Protein AF-A0A7S0YT16-F1 (afdb_monomer_lite)

Sequence (205 aa):
AIVEAAGHMWGDTLAGEHDNIRKSGLVINCYLTYDNTWATFNPAPRIRYRAEFVPAAMQVRKTFTEPVGFGETRMLVERVGVRIVFKQDGMLGAFSWLSVMRTLVAGMLLLAILSWAIDAVATRYLPLSERYEDAKYEFTENLFNMRQADFLEKDQVMQDVGPPSGQQGTRRGSQITFASMYGSIPNTARSGDGGRGRPWDNFGG

Structure (mmCIF, N/CA/C/O backbone):
data_AF-A0A7S0YT16-F1
#
_entry.id   AF-A0A7S0YT16-F1
#
loop_
_atom_site.group_PDB
_atom_site.id
_atom_site.type_symbol
_atom_site.label_atom_id
_atom_site.label_alt_id
_atom_site.label_comp_id
_atom_site.label_asym_id
_atom_site.label_entity_id
_atom_site.label_seq_id
_atom_site.pdbx_PDB_ins_code
_atom_site.Cartn_x
_atom_site.Cartn_y
_atom_site.Cartn_z
_atom_site.occupancy
_atom_site.B_iso_or_equiv
_atom_site.auth_seq_id
_atom_site.auth_comp_id
_atom_site.auth_asym_id
_atom_site.auth_atom_id
_atom_site.pdbx_PDB_model_num
ATOM 1 N N . ALA A 1 1 ? 19.979 -17.305 -23.286 1.00 57.75 1 ALA A N 1
ATOM 2 C CA . ALA A 1 1 ? 20.116 -16.585 -21.999 1.00 57.75 1 ALA A CA 1
ATOM 3 C C . ALA A 1 1 ? 19.060 -15.486 -21.799 1.00 57.75 1 ALA A C 1
ATOM 5 O O . ALA A 1 1 ? 17.986 -15.841 -21.362 1.00 57.75 1 ALA A O 1
ATOM 6 N N . ILE A 1 2 ? 19.266 -14.191 -22.110 1.00 59.06 2 ILE A N 1
ATOM 7 C CA . ILE A 1 2 ? 18.276 -13.134 -21.741 1.00 59.06 2 ILE A CA 1
ATOM 8 C C . ILE A 1 2 ? 16.966 -13.228 -22.543 1.00 59.06 2 ILE A C 1
ATOM 10 O O . ILE A 1 2 ? 15.885 -13.111 -21.982 1.00 59.06 2 ILE A O 1
ATOM 14 N N . VAL A 1 3 ? 17.059 -13.479 -23.851 1.00 60.53 3 VAL A N 1
ATOM 15 C CA . VAL A 1 3 ? 15.884 -13.658 -24.731 1.00 60.53 3 VAL A CA 1
ATOM 16 C C . VAL A 1 3 ? 15.073 -14.903 -24.334 1.00 60.53 3 VAL A C 1
ATOM 18 O O . VAL A 1 3 ? 13.852 -14.883 -24.323 1.00 60.53 3 VAL A O 1
ATOM 21 N N . GLU A 1 4 ? 15.776 -15.949 -23.909 1.00 65.06 4 GLU A N 1
ATOM 22 C CA . GLU A 1 4 ? 15.217 -17.222 -23.444 1.00 65.06 4 GLU A CA 1
ATOM 23 C C . GLU A 1 4 ? 14.587 -17.101 -22.046 1.00 65.06 4 GLU A C 1
ATOM 25 O O . GLU A 1 4 ? 13.518 -17.646 -21.800 1.00 65.06 4 GLU A O 1
ATOM 30 N N . ALA A 1 5 ? 15.186 -16.303 -21.155 1.00 61.09 5 ALA A N 1
ATOM 31 C CA . ALA A 1 5 ? 14.611 -15.950 -19.857 1.00 61.09 5 ALA A CA 1
ATOM 32 C C . ALA A 1 5 ? 13.340 -15.092 -19.985 1.00 61.09 5 ALA A C 1
ATOM 34 O O . ALA A 1 5 ? 12.517 -15.084 -19.076 1.00 61.09 5 ALA A O 1
ATOM 35 N N . ALA A 1 6 ? 13.167 -14.399 -21.115 1.00 58.81 6 ALA A N 1
ATOM 36 C CA . ALA A 1 6 ? 11.931 -13.706 -21.472 1.00 58.81 6 ALA A CA 1
ATOM 37 C C . ALA A 1 6 ? 10.877 -14.639 -22.109 1.00 58.81 6 ALA A C 1
ATOM 39 O O . ALA A 1 6 ? 9.847 -14.158 -22.573 1.00 58.81 6 ALA A O 1
ATOM 40 N N . GLY A 1 7 ? 11.132 -15.954 -22.154 1.00 61.16 7 GLY A N 1
ATOM 41 C CA . GLY A 1 7 ? 10.195 -16.960 -22.658 1.00 61.16 7 GLY A CA 1
ATOM 42 C C . GLY A 1 7 ? 10.140 -17.092 -24.180 1.00 61.16 7 GLY A C 1
ATOM 43 O O . GLY A 1 7 ? 9.242 -17.760 -24.682 1.00 61.16 7 GLY A O 1
ATOM 44 N N . HIS A 1 8 ? 11.075 -16.485 -24.919 1.00 61.72 8 HIS A N 1
ATOM 45 C CA . HIS A 1 8 ? 11.118 -16.569 -26.380 1.00 61.72 8 HIS A CA 1
ATOM 46 C C . HIS A 1 8 ? 12.349 -17.332 -26.868 1.00 61.72 8 HIS A C 1
ATOM 48 O O . HIS A 1 8 ? 13.490 -17.019 -26.506 1.00 61.72 8 HIS A O 1
ATOM 54 N N . MET A 1 9 ? 12.128 -18.321 -27.734 1.00 60.06 9 MET A N 1
ATOM 55 C CA . MET A 1 9 ? 13.208 -18.994 -28.449 1.00 60.06 9 MET A CA 1
ATOM 56 C C . MET A 1 9 ? 13.666 -18.131 -29.631 1.00 60.06 9 MET A C 1
ATOM 58 O O . MET A 1 9 ? 12.890 -17.388 -30.236 1.00 60.06 9 MET A O 1
ATOM 62 N N . TRP A 1 10 ? 14.952 -18.220 -29.980 1.00 52.81 10 TRP A N 1
ATOM 63 C CA . TRP A 1 10 ? 15.508 -17.560 -31.165 1.00 52.81 10 TRP A CA 1
ATOM 64 C C . TRP A 1 10 ? 14.899 -18.173 -32.437 1.00 52.81 10 TRP A C 1
ATOM 66 O O . TRP A 1 10 ? 15.448 -19.116 -32.997 1.00 52.81 10 TRP A O 1
ATOM 76 N N . GLY A 1 11 ? 13.765 -17.641 -32.888 1.00 56.56 11 GLY A N 1
ATOM 77 C CA . GLY A 1 11 ? 13.031 -18.149 -34.049 1.00 56.56 11 GLY A CA 1
ATOM 78 C C . GLY A 1 11 ? 11.512 -18.113 -33.904 1.00 56.56 11 GLY A C 1
ATOM 79 O O . GLY A 1 11 ? 10.827 -18.287 -34.910 1.00 56.56 11 GLY A O 1
ATOM 80 N N . ASP A 1 12 ? 10.990 -17.848 -32.704 1.00 59.81 12 ASP A N 1
ATOM 81 C CA . ASP A 1 12 ? 9.547 -17.739 -32.504 1.00 59.81 12 ASP A CA 1
ATOM 82 C C . ASP A 1 12 ? 8.984 -16.503 -33.203 1.00 59.81 12 ASP A C 1
ATOM 84 O O . ASP A 1 12 ? 9.575 -15.425 -33.202 1.00 59.81 12 ASP A O 1
ATOM 88 N N . THR A 1 13 ? 7.817 -16.664 -33.811 1.00 58.03 13 THR A N 1
ATOM 89 C CA . THR A 1 13 ? 7.020 -15.546 -34.312 1.00 58.03 13 THR A CA 1
ATOM 90 C C . THR A 1 13 ? 6.177 -15.040 -33.149 1.00 58.03 13 THR A C 1
ATOM 92 O O . THR A 1 13 ? 5.533 -15.825 -32.452 1.00 58.03 13 THR A O 1
ATOM 95 N N . LEU A 1 14 ? 6.221 -13.739 -32.877 1.00 57.56 14 LEU A N 1
ATOM 96 C CA . LEU A 1 14 ? 5.431 -13.163 -31.792 1.00 57.56 14 LEU A CA 1
ATOM 97 C C . LEU A 1 14 ? 3.949 -13.276 -32.141 1.00 57.56 14 LEU A C 1
ATOM 99 O O . LEU A 1 14 ? 3.569 -13.105 -33.297 1.00 57.56 14 LEU A O 1
ATOM 103 N N . ALA A 1 15 ? 3.121 -13.600 -31.148 1.00 49.38 15 ALA A N 1
ATOM 104 C CA . ALA A 1 15 ? 1.701 -13.866 -31.344 1.00 49.38 15 ALA A CA 1
ATOM 105 C C . ALA A 1 15 ? 1.009 -12.677 -32.040 1.00 49.38 15 ALA A C 1
ATOM 107 O O . ALA A 1 15 ? 0.730 -11.662 -31.408 1.00 49.38 15 ALA A O 1
ATOM 108 N N . GLY A 1 16 ? 0.755 -12.813 -33.347 1.00 55.19 16 GLY A N 1
ATOM 109 C CA . GLY A 1 16 ? 0.057 -11.821 -34.171 1.00 55.19 16 GLY A CA 1
ATOM 110 C C . GLY A 1 16 ? 0.859 -11.213 -35.325 1.00 55.19 16 GLY A C 1
ATOM 111 O O . GLY A 1 16 ? 0.261 -10.527 -36.149 1.00 55.19 16 GLY A O 1
ATOM 112 N N . GLU A 1 17 ? 2.162 -11.477 -35.444 1.00 55.66 17 GLU A N 1
ATOM 113 C CA . GLU A 1 17 ? 2.992 -10.902 -36.510 1.00 55.66 17 GLU A CA 1
ATOM 114 C C . GLU A 1 17 ? 3.718 -12.015 -37.274 1.00 55.66 17 GLU A C 1
ATOM 116 O O . GLU A 1 17 ? 4.367 -12.859 -36.672 1.00 55.66 17 GLU A O 1
ATOM 121 N N . HIS A 1 18 ? 3.582 -12.056 -38.604 1.00 55.47 18 HIS A N 1
ATOM 122 C CA . HIS A 1 18 ? 4.189 -13.087 -39.465 1.00 55.47 18 HIS A CA 1
ATOM 123 C C . HIS A 1 18 ? 5.700 -12.892 -39.688 1.00 55.47 18 HIS A C 1
ATOM 125 O O . HIS A 1 18 ? 6.321 -13.668 -40.420 1.00 55.47 18 HIS A O 1
ATOM 131 N N . ASP A 1 19 ? 6.298 -11.866 -39.081 1.00 61.34 19 ASP A N 1
ATOM 132 C CA . ASP A 1 19 ? 7.695 -11.521 -39.296 1.00 61.34 19 ASP A CA 1
ATOM 133 C C . ASP A 1 19 ? 8.624 -12.113 -38.236 1.00 61.34 19 ASP A C 1
ATOM 135 O O . ASP A 1 19 ? 8.390 -12.098 -37.029 1.00 61.34 19 ASP A O 1
ATOM 139 N N . ASN A 1 20 ? 9.736 -12.651 -38.732 1.00 65.88 20 ASN A N 1
ATOM 140 C CA . ASN A 1 20 ? 10.798 -13.222 -37.920 1.00 65.88 20 ASN A CA 1
ATOM 141 C C . ASN A 1 20 ? 11.416 -12.117 -37.042 1.00 65.88 20 ASN A C 1
ATOM 143 O O . ASN A 1 20 ? 11.737 -11.044 -37.556 1.00 65.88 20 ASN A O 1
ATOM 147 N N . ILE A 1 21 ? 11.660 -12.397 -35.755 1.00 64.69 21 ILE A N 1
ATOM 148 C CA . ILE A 1 21 ? 12.228 -11.469 -34.749 1.00 64.69 21 ILE A CA 1
ATOM 149 C C . ILE A 1 21 ? 13.469 -10.708 -35.260 1.00 64.69 21 ILE A C 1
ATOM 151 O O . ILE A 1 21 ? 13.739 -9.577 -34.856 1.00 64.69 21 ILE A O 1
ATOM 155 N N . ARG A 1 22 ? 14.228 -11.307 -36.188 1.00 65.94 22 ARG A N 1
ATOM 156 C CA . ARG A 1 22 ? 15.397 -10.683 -36.831 1.00 65.94 22 ARG A CA 1
ATOM 157 C C . ARG A 1 22 ? 15.070 -9.452 -37.687 1.00 65.94 22 ARG A C 1
ATOM 159 O O . ARG A 1 22 ? 15.959 -8.634 -37.896 1.00 65.94 22 ARG A O 1
ATOM 166 N N . LYS A 1 23 ? 13.845 -9.341 -38.209 1.00 68.69 23 LYS A N 1
ATOM 167 C CA . LYS A 1 23 ? 13.397 -8.254 -39.095 1.00 68.69 23 LYS A CA 1
ATOM 168 C C . LYS A 1 23 ? 12.648 -7.151 -38.347 1.00 68.69 23 LYS A C 1
ATOM 170 O O . LYS A 1 23 ? 12.816 -5.987 -38.695 1.00 68.69 23 LYS A O 1
ATOM 175 N N . SER A 1 24 ? 11.855 -7.500 -37.332 1.00 69.44 24 SER A N 1
ATOM 176 C CA . SER A 1 24 ? 11.053 -6.529 -36.571 1.00 69.44 24 SER A CA 1
ATOM 177 C C . SER A 1 24 ? 11.852 -5.826 -35.466 1.00 69.44 24 SER A C 1
ATOM 179 O O . SER A 1 24 ? 11.606 -4.657 -35.161 1.00 69.44 24 SER A O 1
ATOM 181 N N . GLY A 1 25 ? 12.862 -6.505 -34.911 1.00 70.44 25 GLY A N 1
ATOM 182 C CA . GLY A 1 25 ? 13.567 -6.048 -33.717 1.00 70.44 25 GLY A CA 1
ATOM 183 C C . GLY A 1 25 ? 12.747 -6.314 -32.455 1.00 70.44 25 GLY A C 1
ATOM 184 O O . GLY A 1 25 ? 11.522 -6.357 -32.474 1.00 70.44 25 GLY A O 1
ATOM 185 N N . LEU A 1 26 ? 13.427 -6.520 -31.328 1.00 77.56 26 LEU A N 1
ATOM 186 C CA . LEU A 1 26 ? 12.784 -6.929 -30.076 1.00 77.56 26 LEU A CA 1
ATOM 187 C C . LEU A 1 26 ? 13.019 -5.876 -29.001 1.00 77.56 26 LEU A C 1
ATOM 189 O O . LEU A 1 26 ? 14.161 -5.512 -28.721 1.00 77.56 26 LEU A O 1
ATOM 193 N N . VAL A 1 27 ? 11.947 -5.414 -28.362 1.00 81.31 27 VAL A N 1
ATOM 194 C CA . VAL A 1 27 ? 12.047 -4.578 -27.163 1.00 81.31 27 VAL A CA 1
ATOM 195 C C . VAL A 1 27 ? 11.763 -5.445 -25.942 1.00 81.31 27 VAL A C 1
ATOM 197 O O . VAL A 1 27 ? 10.657 -5.962 -25.793 1.00 81.31 27 VAL A O 1
ATOM 200 N N . ILE A 1 28 ? 12.757 -5.600 -25.068 1.00 83.75 28 ILE A N 1
ATOM 201 C CA . ILE A 1 28 ? 12.632 -6.342 -23.807 1.00 83.75 28 ILE A CA 1
ATOM 202 C C . ILE A 1 28 ? 12.609 -5.326 -22.670 1.00 83.75 28 ILE A C 1
ATOM 204 O O . ILE A 1 28 ? 13.563 -4.565 -22.495 1.00 83.75 28 ILE A O 1
ATOM 208 N N . ASN A 1 29 ? 11.536 -5.315 -21.885 1.00 87.44 29 ASN A N 1
ATOM 209 C CA . ASN A 1 29 ? 11.498 -4.576 -20.631 1.00 87.44 29 ASN A CA 1
ATOM 210 C C . ASN A 1 29 ? 12.107 -5.455 -19.535 1.00 87.44 29 ASN A C 1
ATOM 212 O O . ASN A 1 29 ? 11.614 -6.547 -19.266 1.00 87.44 29 ASN A O 1
ATOM 216 N N . CYS A 1 30 ? 13.181 -4.979 -18.915 1.00 86.88 30 CYS A N 1
ATOM 217 C CA . CYS A 1 30 ? 13.770 -5.591 -17.732 1.00 86.88 30 CYS A CA 1
ATOM 218 C C . CYS A 1 30 ? 13.260 -4.831 -16.508 1.00 86.88 30 CYS A C 1
ATOM 220 O O . CYS A 1 30 ? 13.639 -3.676 -16.301 1.00 86.88 30 CYS A O 1
ATOM 222 N N . TYR A 1 31 ? 12.383 -5.460 -15.733 1.00 87.56 31 TYR A N 1
ATOM 223 C CA . TYR A 1 31 ? 11.897 -4.938 -14.465 1.00 87.56 31 TYR A CA 1
ATOM 224 C C . TYR A 1 31 ? 12.834 -5.389 -13.361 1.00 87.56 31 TYR A C 1
ATOM 226 O O . TYR A 1 31 ? 12.942 -6.582 -13.085 1.00 87.56 31 TYR A O 1
ATOM 234 N N . LEU A 1 32 ? 13.513 -4.434 -12.740 1.00 86.94 32 LEU A N 1
ATOM 235 C CA . LEU A 1 32 ? 14.342 -4.687 -11.576 1.00 86.94 32 LEU A CA 1
ATOM 236 C C . LEU A 1 32 ? 13.591 -4.176 -10.356 1.00 86.94 32 LEU A C 1
ATOM 238 O O . LEU A 1 32 ? 13.498 -2.965 -10.166 1.00 86.94 32 LEU A O 1
ATOM 242 N N . THR A 1 33 ? 13.035 -5.102 -9.578 1.00 86.69 33 THR A N 1
ATOM 243 C CA . THR A 1 33 ? 12.320 -4.792 -8.342 1.00 86.69 33 THR A CA 1
ATOM 244 C C . THR A 1 33 ? 13.222 -5.001 -7.134 1.00 86.69 33 THR A C 1
ATOM 246 O O . THR A 1 33 ? 13.830 -6.068 -6.976 1.00 86.69 33 THR A O 1
ATOM 249 N N . TYR A 1 34 ? 13.319 -3.976 -6.284 1.00 84.06 34 TYR A N 1
ATOM 250 C CA . TYR A 1 34 ? 13.944 -4.093 -4.964 1.00 84.06 34 TYR A CA 1
ATOM 251 C C . TYR A 1 34 ? 12.883 -4.126 -3.882 1.00 84.06 34 TYR A C 1
ATOM 253 O O . TYR A 1 34 ? 12.005 -3.263 -3.823 1.00 84.06 34 TYR A O 1
ATOM 261 N N . ASP A 1 35 ? 13.025 -5.094 -2.992 1.00 78.69 35 ASP A N 1
ATOM 262 C CA . ASP A 1 35 ? 12.195 -5.218 -1.806 1.00 78.69 35 ASP A CA 1
ATOM 263 C C . ASP A 1 35 ? 13.085 -5.169 -0.560 1.00 78.69 35 ASP A C 1
ATOM 265 O O . ASP A 1 35 ? 14.014 -5.973 -0.399 1.00 78.69 35 ASP A O 1
ATOM 269 N N . ASN A 1 36 ? 12.800 -4.185 0.296 1.00 73.44 36 ASN A N 1
ATOM 270 C CA . ASN A 1 36 ? 13.377 -4.031 1.624 1.00 73.44 36 ASN A CA 1
ATOM 271 C C . ASN A 1 36 ? 12.265 -3.757 2.652 1.00 73.44 36 ASN A C 1
ATOM 273 O O . ASN A 1 36 ? 12.195 -2.690 3.263 1.00 73.44 36 ASN A O 1
ATOM 277 N N . THR A 1 37 ? 11.344 -4.707 2.793 1.00 66.44 37 THR A N 1
ATOM 278 C CA . THR A 1 37 ? 10.181 -4.603 3.691 1.00 66.44 37 THR A CA 1
ATOM 279 C C . THR A 1 37 ? 10.466 -4.982 5.152 1.00 66.44 37 THR A C 1
ATOM 281 O O . THR A 1 37 ? 9.585 -4.824 5.992 1.00 66.44 37 THR A O 1
ATOM 284 N N . TRP A 1 38 ? 11.671 -5.461 5.492 1.00 60.50 38 TRP A N 1
ATOM 285 C CA . TRP A 1 38 ? 11.949 -6.134 6.781 1.00 60.50 38 TRP A CA 1
ATOM 286 C C . TRP A 1 38 ? 13.088 -5.521 7.612 1.00 60.50 38 TRP A C 1
ATOM 288 O O . TRP A 1 38 ? 13.516 -6.103 8.608 1.00 60.50 38 TRP A O 1
ATOM 298 N N . ALA A 1 39 ? 13.591 -4.341 7.252 1.00 59.75 39 ALA A N 1
ATOM 299 C CA . ALA A 1 39 ? 14.670 -3.712 8.006 1.00 59.75 39 ALA A CA 1
ATOM 300 C C . ALA A 1 39 ? 14.154 -2.974 9.251 1.00 59.75 39 ALA A C 1
ATOM 302 O O . ALA A 1 39 ? 13.980 -1.758 9.245 1.00 59.75 39 ALA A O 1
ATOM 303 N N . THR A 1 40 ? 13.946 -3.711 10.345 1.00 60.66 40 THR A N 1
ATOM 304 C CA . THR A 1 40 ? 13.692 -3.119 11.672 1.00 60.66 40 THR A CA 1
ATOM 305 C C . THR A 1 40 ? 14.898 -2.308 12.169 1.00 60.66 40 THR A C 1
ATOM 307 O O . THR A 1 40 ? 14.731 -1.353 12.921 1.00 60.66 40 THR A O 1
ATOM 310 N N . PHE A 1 41 ? 16.112 -2.643 11.710 1.00 61.66 41 PHE A N 1
ATOM 311 C CA . PHE A 1 41 ? 17.359 -1.956 12.050 1.00 61.66 41 PHE A CA 1
ATOM 312 C C . PHE A 1 41 ? 18.215 -1.733 10.794 1.00 61.66 41 PHE A C 1
ATOM 314 O O . PHE A 1 41 ? 18.290 -2.597 9.920 1.00 61.66 41 PHE A O 1
ATOM 321 N N . ASN A 1 42 ? 18.835 -0.555 10.691 1.00 60.16 42 ASN A N 1
ATOM 322 C CA . ASN A 1 42 ? 19.690 -0.159 9.570 1.00 60.16 42 ASN A CA 1
ATOM 323 C C . ASN A 1 42 ? 21.148 -0.603 9.838 1.00 60.16 42 ASN A C 1
ATOM 325 O O . ASN A 1 42 ? 21.622 -0.374 10.953 1.00 60.16 42 ASN A O 1
ATOM 329 N N . PRO A 1 43 ? 21.887 -1.157 8.856 1.00 60.59 43 PRO A N 1
ATOM 330 C CA . PRO A 1 43 ? 21.462 -1.515 7.504 1.00 60.59 43 PRO A CA 1
ATOM 331 C C . PRO A 1 43 ? 20.714 -2.842 7.409 1.00 60.59 43 PRO A C 1
ATOM 333 O O . PRO A 1 43 ? 21.054 -3.830 8.054 1.00 60.59 43 PRO A O 1
ATOM 336 N N . ALA A 1 44 ? 19.706 -2.846 6.535 1.00 61.53 44 ALA A N 1
ATOM 337 C CA . ALA A 1 44 ? 18.981 -4.040 6.132 1.00 61.53 44 ALA A CA 1
ATOM 338 C C . ALA A 1 44 ? 19.970 -5.123 5.663 1.00 61.53 44 ALA A C 1
ATOM 340 O O . ALA A 1 44 ? 20.741 -4.866 4.735 1.00 61.53 44 ALA A O 1
ATOM 341 N N . PRO A 1 45 ? 19.959 -6.335 6.242 1.00 64.56 45 PRO A N 1
ATOM 342 C CA . PRO A 1 45 ? 21.004 -7.320 5.979 1.00 64.56 45 PRO A CA 1
ATOM 343 C C . PRO A 1 45 ? 20.961 -7.905 4.560 1.00 64.56 45 PRO A C 1
ATOM 345 O O . PRO A 1 45 ? 21.934 -8.525 4.133 1.00 64.56 45 PRO A O 1
ATOM 348 N N . ARG A 1 46 ? 19.863 -7.741 3.803 1.00 67.25 46 ARG A N 1
ATOM 349 C CA . ARG A 1 46 ? 19.786 -8.248 2.425 1.00 67.25 46 ARG A CA 1
ATOM 350 C C . ARG A 1 46 ? 18.698 -7.555 1.606 1.00 67.25 46 ARG A C 1
ATOM 352 O O . ARG A 1 46 ? 17.521 -7.787 1.830 1.00 67.25 46 ARG A O 1
ATOM 359 N N . ILE A 1 47 ? 19.084 -6.765 0.609 1.00 70.44 47 ILE A N 1
ATOM 360 C CA . ILE A 1 47 ? 18.146 -6.284 -0.415 1.00 70.44 47 ILE A CA 1
ATOM 361 C C . ILE A 1 47 ? 17.833 -7.465 -1.340 1.00 70.44 47 ILE A C 1
ATOM 363 O O . ILE A 1 47 ? 18.755 -8.111 -1.852 1.00 70.44 47 ILE A O 1
ATOM 367 N N . ARG A 1 48 ? 16.548 -7.788 -1.533 1.00 76.25 48 ARG A N 1
ATOM 368 C CA . ARG A 1 48 ? 16.139 -8.808 -2.507 1.00 76.25 48 ARG A CA 1
ATOM 369 C C . ARG A 1 48 ? 15.959 -8.138 -3.862 1.00 76.25 48 ARG A C 1
ATOM 371 O O . ARG A 1 48 ? 15.142 -7.236 -4.001 1.00 76.25 48 ARG A O 1
ATOM 378 N N . TYR A 1 49 ? 16.719 -8.613 -4.840 1.00 79.38 49 TYR A N 1
ATOM 379 C CA . TYR A 1 49 ? 16.622 -8.197 -6.232 1.00 79.38 49 TYR A CA 1
ATOM 380 C C . TYR A 1 49 ? 15.818 -9.246 -6.984 1.00 79.38 49 TYR A C 1
ATOM 382 O O . TYR A 1 49 ? 16.148 -10.435 -6.925 1.00 79.38 49 TYR A O 1
ATOM 390 N N . ARG A 1 50 ? 14.783 -8.820 -7.697 1.00 81.12 50 ARG A N 1
ATOM 391 C CA . ARG A 1 50 ? 14.079 -9.677 -8.644 1.00 81.12 50 ARG A CA 1
ATOM 392 C C . 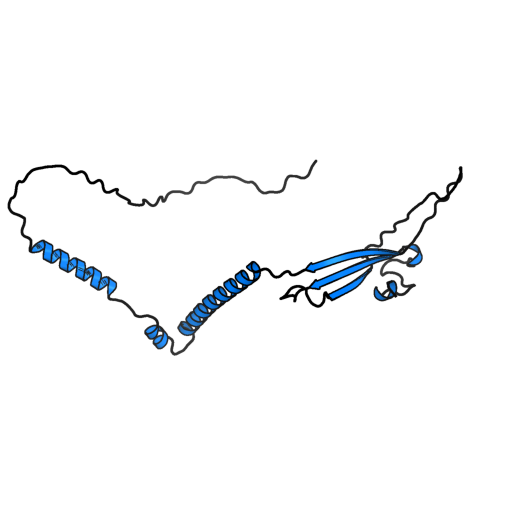ARG A 1 50 ? 14.108 -9.002 -10.008 1.00 81.12 50 ARG A C 1
ATOM 394 O O . ARG A 1 50 ? 13.681 -7.862 -10.154 1.00 81.12 50 ARG A O 1
ATOM 401 N N . ALA A 1 51 ? 14.668 -9.714 -10.980 1.00 83.12 51 ALA A N 1
ATOM 402 C CA . ALA A 1 51 ? 14.691 -9.297 -12.370 1.00 83.12 51 ALA A CA 1
ATOM 403 C C . ALA A 1 51 ? 13.625 -10.088 -13.128 1.00 83.12 51 ALA A C 1
ATOM 405 O O . ALA A 1 51 ? 13.674 -11.317 -13.150 1.00 83.12 51 ALA A O 1
ATOM 406 N N . GLU A 1 52 ? 12.673 -9.389 -13.732 1.00 83.38 52 GLU A N 1
ATOM 407 C CA . GLU A 1 52 ? 11.669 -9.981 -14.613 1.00 83.38 52 GLU A CA 1
ATOM 408 C C . GLU A 1 52 ? 11.841 -9.400 -16.015 1.00 83.38 52 GLU A C 1
ATOM 410 O O . GLU A 1 52 ? 11.861 -8.183 -16.211 1.00 83.38 52 GLU A O 1
ATOM 415 N N . PHE A 1 53 ? 12.003 -10.281 -16.998 1.00 81.38 53 PHE A N 1
ATOM 416 C CA . PHE A 1 53 ? 12.128 -9.901 -18.398 1.00 81.38 53 PHE A CA 1
ATOM 417 C C . PHE A 1 53 ? 10.784 -10.114 -19.073 1.00 81.38 53 PHE A C 1
ATOM 419 O O . PHE A 1 53 ? 10.305 -11.240 -19.165 1.00 81.38 53 PHE A O 1
ATOM 426 N N . VAL A 1 54 ? 10.180 -9.028 -19.542 1.00 80.19 54 VAL A N 1
ATOM 427 C CA . VAL A 1 54 ? 8.875 -9.061 -20.200 1.00 80.19 54 VAL A CA 1
ATOM 428 C C . VAL A 1 54 ? 9.020 -8.441 -21.589 1.00 80.19 54 VAL A C 1
ATOM 430 O O . VAL A 1 54 ? 9.531 -7.317 -21.699 1.00 80.19 54 VAL A O 1
ATOM 433 N N . PRO A 1 55 ? 8.599 -9.125 -22.667 1.00 75.12 55 PRO A N 1
ATOM 434 C CA . PRO A 1 55 ? 8.560 -8.512 -23.988 1.00 75.12 55 PRO A CA 1
ATOM 435 C C . PRO A 1 55 ? 7.615 -7.304 -23.961 1.00 75.12 55 PRO A C 1
ATOM 437 O O . PRO A 1 55 ? 6.547 -7.334 -23.348 1.00 75.12 55 PRO A O 1
ATOM 440 N N . ALA A 1 56 ? 8.012 -6.196 -24.584 1.00 70.25 56 ALA A N 1
ATOM 441 C CA . ALA A 1 56 ? 7.135 -5.036 -24.658 1.00 70.25 56 ALA A CA 1
ATOM 442 C C . ALA A 1 56 ? 5.887 -5.376 -25.487 1.00 70.25 56 ALA A C 1
ATOM 444 O O . ALA A 1 56 ? 6.007 -5.904 -26.589 1.00 70.25 56 ALA A O 1
ATOM 445 N N . ALA A 1 57 ? 4.705 -5.013 -24.979 1.00 65.88 57 ALA A N 1
ATOM 446 C CA . ALA A 1 57 ? 3.424 -5.259 -25.646 1.00 65.88 57 ALA A CA 1
ATOM 447 C C . ALA A 1 57 ? 3.321 -4.615 -27.043 1.00 65.88 57 ALA A C 1
ATOM 449 O O . ALA A 1 57 ? 2.522 -5.046 -27.863 1.00 65.88 57 ALA A O 1
ATOM 450 N N . MET A 1 58 ? 4.136 -3.591 -27.316 1.00 63.25 58 MET A N 1
ATOM 451 C CA . MET A 1 58 ? 4.231 -2.954 -28.623 1.00 63.25 58 MET A CA 1
ATOM 452 C C . MET A 1 58 ? 5.688 -2.939 -29.077 1.00 63.25 58 MET A C 1
ATOM 454 O O . MET A 1 58 ? 6.551 -2.312 -28.449 1.00 63.25 58 MET A O 1
ATOM 458 N N . GLN A 1 59 ? 5.960 -3.628 -30.182 1.00 63.72 59 GLN A N 1
ATOM 459 C CA . GLN A 1 59 ? 7.262 -3.600 -30.828 1.00 63.72 59 GLN A CA 1
ATOM 460 C C . GLN A 1 59 ? 7.373 -2.330 -31.660 1.00 63.72 59 GLN A C 1
ATOM 462 O O . GLN A 1 59 ? 6.870 -2.233 -32.774 1.00 63.72 59 GLN A O 1
ATOM 467 N N . VAL A 1 60 ? 8.009 -1.306 -31.098 1.00 60.31 60 VAL A N 1
ATOM 468 C CA . VAL A 1 60 ? 8.302 -0.098 -31.868 1.00 60.31 60 VAL A CA 1
ATOM 469 C C . VAL A 1 60 ? 9.532 -0.381 -32.719 1.00 60.31 60 VAL A C 1
ATOM 471 O O . VAL A 1 60 ? 10.655 -0.352 -32.206 1.00 60.31 60 VAL A O 1
ATOM 474 N N . ARG A 1 61 ? 9.321 -0.631 -34.017 1.00 62.44 61 ARG A N 1
ATOM 475 C CA . ARG A 1 61 ? 10.391 -0.668 -35.020 1.00 62.44 61 ARG A CA 1
ATOM 476 C C . ARG A 1 61 ? 11.095 0.688 -35.017 1.00 62.44 61 ARG A C 1
ATOM 478 O O . ARG A 1 61 ? 10.575 1.681 -35.519 1.00 62.44 61 ARG A O 1
ATOM 485 N N . LYS A 1 62 ? 12.267 0.750 -34.387 1.00 58.31 62 LYS A N 1
ATOM 486 C CA . LYS A 1 62 ? 13.130 1.933 -34.414 1.00 58.31 62 LYS A CA 1
ATOM 487 C C . LYS A 1 62 ? 14.229 1.712 -35.434 1.00 58.31 62 LYS A C 1
ATOM 489 O O . LYS A 1 62 ? 15.285 1.180 -35.109 1.00 58.31 62 LYS A O 1
ATOM 494 N N . THR A 1 63 ? 13.967 2.146 -36.656 1.00 61.72 63 THR A N 1
ATOM 495 C CA . THR A 1 63 ? 14.976 2.214 -37.707 1.00 61.72 63 THR A CA 1
ATOM 496 C C . THR A 1 63 ? 15.850 3.438 -37.454 1.00 61.72 63 THR A C 1
ATOM 498 O O . THR A 1 63 ? 15.428 4.574 -37.664 1.00 61.72 63 THR A O 1
ATOM 501 N N . PHE A 1 64 ? 17.065 3.221 -36.951 1.00 63.12 64 PHE A N 1
ATOM 502 C CA . PHE A 1 64 ? 18.089 4.263 -36.956 1.00 63.12 64 PHE A CA 1
ATOM 503 C C . PHE A 1 64 ? 18.715 4.296 -38.342 1.00 63.12 64 PHE A C 1
ATOM 505 O O . PHE A 1 64 ? 19.213 3.275 -38.809 1.00 63.12 64 PHE A O 1
ATOM 512 N N . THR A 1 65 ? 18.667 5.463 -38.981 1.00 63.34 65 THR A N 1
ATOM 513 C CA . THR A 1 65 ? 19.291 5.676 -40.284 1.00 63.34 65 THR A CA 1
ATOM 514 C C . THR A 1 65 ? 20.466 6.614 -40.075 1.00 63.34 65 THR A C 1
ATOM 516 O O . THR A 1 65 ? 20.277 7.806 -39.848 1.00 63.34 65 THR A O 1
ATOM 519 N N . GLU A 1 66 ? 21.675 6.065 -40.080 1.00 68.56 66 GLU A N 1
ATOM 520 C CA . GLU A 1 66 ? 22.898 6.854 -39.954 1.00 68.56 66 GLU A CA 1
ATOM 521 C C . GLU A 1 66 ? 23.537 6.995 -41.341 1.00 68.56 66 GLU A C 1
ATOM 523 O O . GLU A 1 66 ? 23.717 5.978 -42.020 1.00 68.56 66 GLU A O 1
ATOM 528 N N . PRO A 1 67 ? 23.845 8.221 -41.804 1.00 66.56 67 PRO A N 1
ATOM 529 C CA . PRO A 1 67 ? 24.566 8.412 -43.050 1.00 66.56 67 PRO A CA 1
ATOM 530 C C . PRO A 1 67 ? 26.033 8.041 -42.824 1.00 66.56 67 PRO A C 1
ATOM 532 O O . PRO A 1 67 ? 26.795 8.808 -42.241 1.00 66.56 67 PRO A O 1
ATOM 535 N N . VAL A 1 68 ? 26.436 6.861 -43.287 1.00 67.44 68 VAL A N 1
ATOM 536 C CA . VAL A 1 68 ? 27.834 6.424 -43.206 1.00 67.44 68 VAL A CA 1
ATOM 537 C C . VAL A 1 68 ? 28.461 6.596 -44.587 1.00 67.44 68 VAL A C 1
ATOM 539 O O . VAL A 1 68 ? 28.126 5.874 -45.524 1.00 67.44 68 VAL A O 1
ATOM 542 N N . GLY A 1 69 ? 29.344 7.583 -44.736 1.00 63.34 69 GLY A N 1
ATOM 543 C CA . GLY A 1 69 ? 30.073 7.823 -45.981 1.00 63.34 69 GLY A CA 1
ATOM 544 C C . GLY A 1 69 ? 30.911 9.100 -45.943 1.00 63.34 69 GLY A C 1
ATOM 545 O O . GLY A 1 69 ? 30.486 10.113 -45.396 1.00 63.34 69 GLY A O 1
ATOM 546 N N . PHE A 1 70 ? 32.100 9.050 -46.541 1.00 62.88 70 PHE A N 1
ATOM 547 C CA . PHE A 1 70 ? 32.911 10.227 -46.846 1.00 62.88 70 PHE A CA 1
ATOM 548 C C . PHE A 1 70 ? 32.691 10.579 -48.330 1.00 62.88 70 PHE A C 1
ATOM 550 O O . PHE A 1 70 ? 33.075 9.795 -49.195 1.00 62.88 70 PHE A O 1
ATOM 557 N N . GLY A 1 71 ? 32.055 11.720 -48.635 1.00 70.94 71 GLY A N 1
ATOM 558 C CA . GLY A 1 71 ? 31.861 12.228 -50.010 1.00 70.94 71 GLY A CA 1
ATOM 559 C C . GLY A 1 71 ? 30.397 12.425 -50.449 1.00 70.94 71 GLY A C 1
ATOM 560 O O . GLY A 1 71 ? 29.503 12.554 -49.616 1.00 70.94 71 GLY A O 1
ATOM 561 N N . GLU A 1 72 ? 30.154 12.465 -51.768 1.00 76.62 72 GLU A N 1
ATOM 562 C CA . GLU A 1 72 ? 28.826 12.701 -52.385 1.00 76.62 72 GLU A CA 1
ATOM 563 C C . GLU A 1 72 ? 27.872 11.496 -52.305 1.00 76.62 72 GLU A C 1
ATOM 565 O O . GLU A 1 72 ? 26.661 11.641 -52.475 1.00 76.62 72 GLU A O 1
ATOM 570 N N . THR A 1 73 ? 28.391 10.305 -51.996 1.00 66.94 73 THR A N 1
ATOM 571 C CA . THR A 1 73 ? 27.583 9.084 -51.892 1.00 66.94 73 THR A CA 1
ATOM 572 C C . THR A 1 73 ? 27.211 8.834 -50.434 1.00 66.94 73 THR A C 1
ATOM 574 O O . THR A 1 73 ? 28.085 8.650 -49.586 1.00 66.94 73 THR A O 1
ATOM 577 N N . ARG A 1 74 ? 25.911 8.811 -50.125 1.00 68.75 74 ARG A N 1
ATOM 578 C CA . ARG A 1 74 ? 25.399 8.506 -48.781 1.00 68.75 74 ARG A CA 1
ATOM 579 C C . ARG A 1 74 ? 24.866 7.078 -48.751 1.00 68.75 74 ARG A C 1
ATOM 581 O O . ARG A 1 74 ? 23.943 6.763 -49.496 1.00 68.75 74 ARG A O 1
ATOM 588 N N . MET A 1 75 ? 25.409 6.229 -47.879 1.00 74.44 75 MET A N 1
ATOM 589 C CA . MET A 1 75 ? 24.784 4.945 -47.555 1.00 74.44 75 MET A CA 1
ATOM 590 C C . MET A 1 75 ? 23.871 5.113 -46.344 1.00 74.44 75 MET A C 1
ATOM 592 O O . MET A 1 75 ? 24.292 5.611 -45.300 1.00 74.44 75 MET A O 1
ATOM 596 N N . LEU A 1 76 ? 22.617 4.690 -46.501 1.00 75.06 76 LEU A N 1
ATOM 597 C CA . LEU A 1 76 ? 21.646 4.583 -45.420 1.00 75.06 76 LEU A CA 1
ATOM 598 C C . LEU A 1 76 ? 21.682 3.141 -44.914 1.00 75.06 76 LEU A C 1
ATOM 600 O O . LEU A 1 76 ? 21.325 2.218 -45.643 1.00 75.06 76 LEU A O 1
ATOM 604 N N . VAL A 1 77 ? 22.139 2.944 -43.680 1.00 76.56 77 VAL A N 1
ATOM 605 C CA . VAL A 1 77 ? 22.162 1.620 -43.048 1.00 76.56 77 VAL A CA 1
ATOM 606 C C . VAL A 1 77 ? 21.004 1.531 -42.064 1.00 76.56 77 VAL A C 1
ATOM 608 O O . VAL A 1 77 ? 20.998 2.237 -41.059 1.00 76.56 77 VAL A O 1
ATOM 611 N N . GLU A 1 78 ? 20.042 0.649 -42.335 1.00 73.00 78 GLU A N 1
ATOM 612 C CA . GLU A 1 78 ? 19.008 0.271 -41.370 1.00 73.00 78 GLU A CA 1
ATOM 613 C C . GLU A 1 78 ? 19.568 -0.794 -40.420 1.00 73.00 78 GLU A C 1
ATOM 615 O O . GLU A 1 78 ? 19.968 -1.884 -40.835 1.00 73.00 78 GLU A O 1
ATOM 620 N N . ARG A 1 79 ? 19.610 -0.476 -39.123 1.00 75.81 79 ARG A N 1
ATOM 621 C CA . ARG A 1 79 ? 20.023 -1.415 -38.075 1.00 75.81 79 ARG A CA 1
ATOM 622 C C . ARG A 1 79 ? 18.797 -1.896 -37.308 1.00 75.81 79 ARG A C 1
ATOM 624 O O . ARG A 1 79 ? 18.141 -1.106 -36.635 1.00 75.81 79 ARG A O 1
ATOM 631 N N . VAL A 1 80 ? 18.532 -3.199 -37.374 1.00 75.81 80 VAL A N 1
ATOM 632 C CA . VAL A 1 80 ? 17.531 -3.883 -36.545 1.00 75.81 80 VAL A CA 1
ATOM 633 C C . VAL A 1 80 ? 18.254 -4.557 -35.383 1.00 75.81 80 VAL A C 1
ATOM 635 O O . VAL A 1 80 ? 19.263 -5.234 -35.580 1.00 75.81 80 VAL A O 1
ATOM 638 N N . GLY A 1 81 ? 17.773 -4.352 -34.159 1.00 77.06 81 GLY A N 1
ATOM 639 C CA . GLY A 1 81 ? 18.442 -4.852 -32.961 1.00 77.06 81 GLY A CA 1
ATOM 640 C C . GLY A 1 81 ? 17.493 -5.110 -31.801 1.00 77.06 81 GLY A C 1
ATOM 641 O O . GLY A 1 81 ? 16.290 -4.854 -31.876 1.00 77.06 81 GLY A O 1
ATOM 642 N N . VAL A 1 82 ? 18.060 -5.627 -30.712 1.00 80.19 82 VAL A N 1
ATOM 643 C CA . VAL A 1 82 ? 17.345 -5.824 -29.451 1.00 80.19 82 VAL A CA 1
ATOM 644 C C . VAL A 1 82 ? 17.536 -4.583 -28.589 1.00 80.19 82 VAL A C 1
ATOM 646 O O . VAL A 1 82 ? 18.664 -4.223 -28.252 1.00 80.19 82 VAL A O 1
ATOM 649 N N . ARG A 1 83 ? 16.438 -3.928 -28.214 1.00 82.12 83 ARG A N 1
ATOM 650 C CA . ARG A 1 83 ? 16.453 -2.808 -27.274 1.00 82.12 83 ARG A CA 1
ATOM 651 C C . ARG A 1 83 ? 16.023 -3.305 -25.904 1.00 82.12 83 ARG A C 1
ATOM 653 O O . ARG A 1 83 ? 14.878 -3.699 -25.715 1.00 82.12 83 ARG A O 1
ATOM 660 N N . ILE A 1 84 ? 16.927 -3.234 -24.937 1.00 83.69 84 ILE A N 1
ATOM 661 C CA . ILE A 1 84 ? 16.613 -3.548 -23.545 1.00 83.69 84 ILE A CA 1
ATOM 662 C C . ILE A 1 84 ? 16.291 -2.237 -22.832 1.00 83.69 84 ILE A C 1
ATOM 664 O O . ILE A 1 84 ? 17.097 -1.306 -22.841 1.00 83.69 84 ILE A O 1
ATOM 668 N N . VAL A 1 85 ? 15.096 -2.145 -22.257 1.00 87.81 85 VAL A N 1
ATOM 669 C CA . VAL A 1 85 ? 14.671 -1.002 -21.445 1.00 87.81 85 VAL A CA 1
ATOM 670 C C . VAL A 1 85 ? 14.660 -1.446 -19.993 1.00 87.81 85 VAL A C 1
ATOM 672 O O . VAL A 1 85 ? 13.865 -2.298 -19.607 1.00 87.81 85 VAL A O 1
ATOM 675 N N . PHE A 1 86 ? 15.545 -0.869 -19.188 1.00 89.56 86 PHE A N 1
ATOM 676 C CA . PHE A 1 86 ? 15.577 -1.120 -17.754 1.00 89.56 86 PHE A CA 1
ATOM 677 C C . PHE A 1 86 ? 14.547 -0.231 -17.064 1.00 89.56 86 PHE A C 1
ATOM 679 O O . PHE A 1 86 ? 14.602 0.995 -17.167 1.00 89.56 86 PHE A O 1
ATOM 686 N N . LYS A 1 87 ? 13.596 -0.861 -16.380 1.00 88.69 87 LYS A N 1
ATOM 687 C CA . LYS A 1 87 ? 12.643 -0.205 -15.495 1.00 88.69 87 LYS A CA 1
ATOM 688 C C . LYS A 1 87 ? 12.982 -0.617 -14.079 1.00 88.69 87 LYS A C 1
ATOM 690 O O . LYS A 1 87 ? 12.810 -1.768 -13.688 1.00 88.69 87 LYS A O 1
ATOM 695 N N . GLN A 1 88 ? 13.525 0.338 -13.351 1.00 88.56 88 GLN A N 1
ATOM 696 C CA . GLN A 1 88 ? 13.900 0.165 -11.970 1.00 88.56 88 GLN A CA 1
ATOM 697 C C . GLN A 1 88 ? 12.717 0.593 -11.102 1.00 88.56 88 GLN A C 1
ATOM 699 O O . GLN A 1 88 ? 12.300 1.746 -11.176 1.00 88.56 88 GLN A O 1
ATOM 704 N N . ASP A 1 89 ? 12.175 -0.333 -10.322 1.00 84.12 89 ASP A N 1
ATOM 705 C CA . ASP A 1 89 ? 11.081 -0.069 -9.389 1.00 84.12 89 ASP A CA 1
ATOM 706 C C . ASP A 1 89 ? 11.447 -0.643 -8.018 1.00 84.12 89 ASP A C 1
ATOM 708 O O . ASP A 1 89 ? 12.247 -1.572 -7.892 1.00 84.12 89 ASP A O 1
ATOM 712 N N . GLY A 1 90 ? 10.926 -0.072 -6.950 1.00 77.88 90 GLY A N 1
ATOM 713 C CA . GLY A 1 90 ? 11.246 -0.556 -5.622 1.00 77.88 90 GLY A CA 1
ATOM 714 C C . GLY A 1 90 ? 10.711 0.338 -4.534 1.00 77.88 90 GLY A C 1
ATOM 715 O O . GLY A 1 90 ? 10.684 1.563 -4.649 1.00 77.88 90 GLY A O 1
ATOM 716 N N . MET A 1 91 ? 10.334 -0.304 -3.438 1.00 70.12 91 MET A N 1
ATOM 717 C CA . MET A 1 91 ? 9.910 0.386 -2.236 1.00 70.12 91 MET A CA 1
ATOM 718 C C . MET A 1 91 ? 10.962 0.157 -1.160 1.00 70.12 91 MET A C 1
ATOM 720 O O . MET A 1 91 ? 11.167 -0.961 -0.685 1.00 70.12 91 MET A O 1
ATOM 724 N N . LEU A 1 92 ? 11.646 1.233 -0.778 1.00 72.44 92 LEU A N 1
ATOM 725 C CA . LEU A 1 92 ? 12.529 1.216 0.376 1.00 72.44 92 LEU A CA 1
ATOM 726 C C . LEU A 1 92 ? 11.709 1.622 1.598 1.00 72.44 92 LEU A C 1
ATOM 728 O O . LEU A 1 92 ? 11.383 2.794 1.782 1.00 72.44 92 LEU A O 1
ATOM 732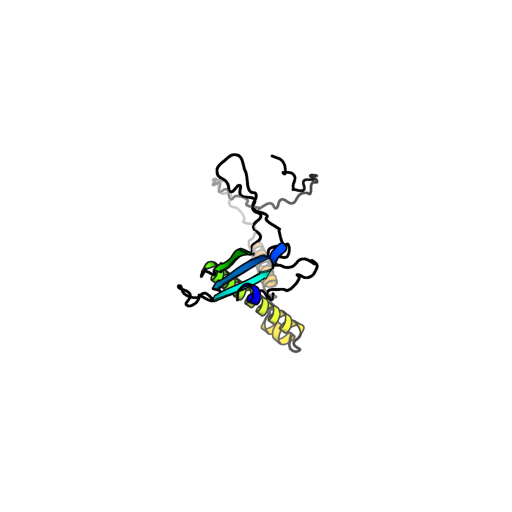 N N . GLY A 1 93 ? 11.367 0.638 2.428 1.00 70.56 93 GLY A N 1
ATOM 733 C CA . GLY A 1 93 ? 10.813 0.898 3.748 1.00 70.56 93 GLY A CA 1
ATOM 734 C C . GLY A 1 93 ? 11.910 1.428 4.666 1.00 70.56 93 GLY A C 1
ATOM 735 O O . GLY A 1 93 ? 12.911 0.752 4.892 1.00 70.56 93 GLY A O 1
ATOM 736 N N . ALA A 1 94 ? 11.732 2.636 5.193 1.00 75.31 94 ALA A N 1
ATOM 737 C CA . ALA A 1 94 ? 12.558 3.159 6.273 1.00 75.31 94 ALA A CA 1
ATOM 738 C C . ALA A 1 94 ? 11.797 3.056 7.596 1.00 75.31 94 ALA A C 1
ATOM 740 O O . ALA A 1 94 ? 10.578 3.247 7.641 1.00 75.31 94 ALA A O 1
ATOM 741 N N . PHE A 1 95 ? 12.521 2.795 8.685 1.00 81.19 95 PHE A N 1
ATOM 742 C CA . PHE A 1 95 ? 11.933 2.876 10.014 1.00 81.19 95 PHE A CA 1
ATOM 743 C C . PHE A 1 95 ? 11.437 4.305 10.267 1.00 81.19 95 PHE A C 1
ATOM 745 O O . PHE A 1 95 ? 12.210 5.262 10.238 1.00 81.19 95 PHE A O 1
ATOM 752 N N . SER A 1 96 ? 10.136 4.444 10.519 1.00 85.19 96 SER A N 1
ATOM 753 C CA . SER A 1 96 ? 9.500 5.716 10.849 1.00 85.19 96 SER A CA 1
ATOM 754 C C . SER A 1 96 ? 8.765 5.585 12.172 1.00 85.19 96 SER A C 1
ATOM 756 O O . SER A 1 96 ? 7.755 4.884 12.269 1.00 85.19 96 SER A O 1
ATOM 758 N N . TRP A 1 97 ? 9.244 6.305 13.188 1.00 89.31 97 TRP A N 1
ATOM 759 C CA . TRP A 1 97 ? 8.613 6.338 14.508 1.00 89.31 97 TRP A CA 1
ATOM 760 C C . TRP A 1 97 ? 7.144 6.776 14.441 1.00 89.31 97 TRP A C 1
ATOM 762 O O . TRP A 1 97 ? 6.287 6.218 15.122 1.00 89.31 97 TRP A O 1
ATOM 772 N N . LEU A 1 98 ? 6.825 7.719 13.550 1.00 94.75 98 LEU A N 1
ATOM 773 C CA . LEU A 1 98 ? 5.455 8.180 13.345 1.00 94.75 98 LEU A CA 1
ATOM 774 C C . LEU A 1 98 ? 4.545 7.058 12.823 1.00 94.75 98 LEU A C 1
ATOM 776 O O . LEU A 1 98 ? 3.393 6.963 13.242 1.00 94.75 98 LEU A O 1
ATOM 780 N N . SER A 1 99 ? 5.054 6.195 11.938 1.00 89.94 99 SER A N 1
ATOM 781 C CA . SER A 1 99 ? 4.305 5.027 11.460 1.00 89.94 99 SER A CA 1
ATOM 782 C C . SER A 1 99 ? 4.015 4.056 12.603 1.00 89.94 99 SER A C 1
ATOM 784 O O . SER A 1 99 ? 2.884 3.596 12.741 1.00 89.94 99 SER A O 1
ATOM 786 N N . VAL A 1 100 ? 5.003 3.808 13.466 1.00 92.56 100 VAL A N 1
ATOM 787 C CA . VAL A 1 100 ? 4.845 2.948 14.647 1.00 92.56 100 VAL A CA 1
ATOM 788 C C . VAL A 1 100 ? 3.797 3.519 15.605 1.00 92.56 100 VAL A C 1
ATOM 790 O O . VAL A 1 100 ? 2.866 2.810 15.991 1.00 92.56 100 VAL A O 1
ATOM 793 N N . MET A 1 101 ? 3.871 4.812 15.935 1.00 97.44 101 MET A N 1
ATOM 794 C CA . MET A 1 101 ? 2.870 5.439 16.805 1.00 97.44 101 MET A CA 1
ATOM 795 C C . MET A 1 101 ? 1.465 5.394 16.199 1.00 97.44 101 MET A C 1
ATOM 797 O O . MET A 1 101 ? 0.511 5.106 16.915 1.00 97.44 101 MET A O 1
ATOM 801 N N . ARG A 1 102 ? 1.317 5.604 14.884 1.00 97.19 102 ARG A N 1
ATOM 802 C CA . ARG A 1 102 ? 0.018 5.464 14.202 1.00 97.19 102 ARG A CA 1
ATOM 803 C C . ARG A 1 102 ? -0.542 4.050 14.333 1.00 97.19 102 ARG A C 1
ATOM 805 O O . ARG A 1 102 ? -1.717 3.903 14.654 1.00 97.19 102 ARG A O 1
ATOM 812 N N . THR A 1 103 ? 0.286 3.023 14.137 1.00 96.00 103 THR A N 1
ATOM 813 C CA . THR A 1 103 ? -0.151 1.628 14.316 1.00 96.00 103 THR A CA 1
ATOM 814 C C . THR A 1 103 ? -0.518 1.314 15.765 1.00 96.00 103 THR A C 1
ATOM 816 O O . THR A 1 103 ? -1.489 0.602 16.004 1.00 96.00 103 THR A O 1
ATOM 819 N N . LEU A 1 104 ? 0.187 1.901 16.736 1.00 97.56 104 LEU A N 1
ATOM 820 C CA . LEU A 1 104 ? -0.109 1.732 18.157 1.00 97.56 104 LEU A CA 1
ATOM 821 C C . LEU A 1 104 ? -1.436 2.404 18.539 1.00 97.56 104 LEU A C 1
ATOM 823 O O . LEU A 1 104 ? -2.269 1.785 19.195 1.00 97.56 104 LEU A O 1
ATOM 827 N N . VAL A 1 105 ? -1.673 3.635 18.076 1.00 98.00 105 VAL A N 1
ATOM 828 C CA . VAL A 1 105 ? -2.949 4.343 18.278 1.00 98.00 105 VAL A CA 1
ATOM 829 C C . VAL A 1 105 ? -4.106 3.584 17.632 1.00 98.00 105 VAL A C 1
ATOM 831 O O . VAL A 1 105 ? -5.143 3.407 18.268 1.00 98.00 105 VAL A O 1
ATOM 834 N N . ALA A 1 106 ? -3.922 3.074 16.412 1.00 98.12 106 ALA A N 1
ATOM 835 C CA . ALA A 1 106 ? -4.922 2.236 15.755 1.00 98.12 106 ALA A CA 1
ATOM 836 C C . ALA A 1 106 ? -5.214 0.954 16.557 1.00 98.12 106 ALA A C 1
ATOM 838 O O . ALA A 1 106 ? -6.375 0.583 16.710 1.00 98.12 106 ALA A O 1
ATOM 839 N N . GLY A 1 107 ? -4.184 0.319 17.125 1.00 98.06 107 GLY A N 1
ATOM 840 C CA . GLY A 1 107 ? -4.337 -0.840 18.005 1.00 98.06 107 GLY A CA 1
ATOM 841 C C . GLY A 1 107 ? -5.127 -0.529 19.280 1.00 98.06 107 GLY A C 1
ATOM 842 O O . GLY A 1 107 ? -6.038 -1.275 19.630 1.00 98.06 107 GLY A O 1
ATOM 843 N N . MET A 1 108 ? -4.845 0.597 19.943 1.00 98.06 108 MET A N 1
ATOM 844 C CA . MET A 1 108 ? -5.600 1.029 21.131 1.00 98.06 108 MET A CA 1
ATOM 845 C C . MET A 1 108 ? -7.063 1.346 20.805 1.00 98.06 108 MET A C 1
ATOM 847 O O . MET A 1 108 ? -7.959 0.982 21.565 1.00 98.06 108 MET A O 1
ATOM 851 N N . LEU A 1 109 ? -7.321 1.978 19.659 1.00 98.31 109 LEU A N 1
ATOM 852 C CA . LEU A 1 109 ? -8.679 2.258 19.198 1.00 98.31 109 LEU A CA 1
ATOM 853 C C . LEU A 1 109 ? -9.447 0.963 18.897 1.00 98.31 109 LEU A C 1
ATOM 855 O O . LEU A 1 109 ? -10.605 0.832 19.288 1.00 98.31 109 LEU A O 1
ATOM 859 N N . LEU A 1 110 ? -8.793 -0.016 18.268 1.00 98.06 110 LEU A N 1
ATOM 860 C CA . LEU A 1 110 ? -9.383 -1.329 18.014 1.00 98.06 110 LEU A CA 1
ATOM 861 C C . LEU A 1 110 ? -9.728 -2.058 19.323 1.00 98.06 110 LEU A C 1
ATOM 863 O O . LEU A 1 110 ? -10.793 -2.660 19.420 1.00 98.06 110 LEU A O 1
ATOM 867 N N . LEU A 1 111 ? -8.861 -1.969 20.337 1.00 97.88 111 LEU A N 1
ATOM 868 C CA . LEU A 1 111 ? -9.117 -2.542 21.662 1.00 97.88 111 LEU A CA 1
ATOM 869 C C . LEU A 1 111 ? -10.336 -1.904 22.336 1.00 97.88 111 LEU A C 1
ATOM 871 O O . LEU A 1 111 ? -11.178 -2.626 22.862 1.00 97.88 111 LEU A O 1
ATOM 875 N N . ALA A 1 112 ? -10.478 -0.579 22.271 1.00 97.75 112 ALA A N 1
ATOM 876 C CA . ALA A 1 112 ? -11.643 0.111 22.824 1.00 97.75 112 ALA A CA 1
ATOM 877 C C . ALA A 1 112 ? -12.950 -0.315 22.132 1.00 97.75 112 ALA A C 1
ATOM 879 O O . ALA A 1 112 ? -13.953 -0.580 22.798 1.00 97.75 112 ALA A O 1
ATOM 880 N N . ILE A 1 113 ? -12.926 -0.441 20.800 1.00 98.12 113 ILE A N 1
ATOM 881 C CA . ILE A 1 113 ? -14.071 -0.942 20.025 1.00 98.12 113 ILE A CA 1
ATOM 882 C C . ILE A 1 113 ? -14.389 -2.387 20.408 1.00 98.12 113 ILE A C 1
ATOM 884 O O . ILE A 1 113 ? -15.559 -2.734 20.544 1.00 98.12 113 ILE A O 1
ATOM 888 N N . LEU A 1 114 ? -13.370 -3.225 20.608 1.00 98.00 114 LEU A N 1
ATOM 889 C CA . LEU A 1 114 ? -13.557 -4.614 21.009 1.00 98.00 114 LEU A CA 1
ATOM 890 C C . LEU A 1 114 ? -14.202 -4.717 22.394 1.00 98.00 114 LEU A C 1
ATOM 892 O O . LEU A 1 114 ? -15.145 -5.484 22.554 1.00 98.00 114 LEU A O 1
ATOM 896 N N . SER A 1 115 ? -13.750 -3.933 23.375 1.00 96.25 115 SER A N 1
ATOM 897 C CA . SER A 1 115 ? -14.376 -3.889 24.702 1.00 96.25 115 SER A CA 1
ATOM 898 C C . SER A 1 115 ? -15.842 -3.469 24.618 1.00 96.25 115 SER A C 1
ATOM 900 O O . SER A 1 115 ? -16.705 -4.135 25.183 1.00 96.25 115 SER A O 1
ATOM 902 N N . TRP A 1 116 ? -16.139 -2.422 23.844 1.00 96.50 116 TRP A N 1
ATOM 903 C CA . TRP A 1 116 ? -17.515 -1.985 23.618 1.00 96.50 116 TRP A CA 1
ATOM 904 C C . TRP A 1 116 ? -18.364 -3.056 22.913 1.00 96.50 116 TRP A C 1
ATOM 906 O O . TRP A 1 116 ? -19.517 -3.280 23.276 1.00 96.50 116 TRP A O 1
ATOM 916 N N . ALA A 1 117 ? -17.794 -3.762 21.935 1.00 96.56 117 ALA A N 1
ATOM 917 C CA . ALA A 1 117 ? -18.471 -4.852 21.241 1.00 96.56 117 ALA A CA 1
ATOM 918 C C . ALA A 1 117 ? -18.745 -6.040 22.175 1.00 96.56 117 ALA A C 1
ATOM 920 O O . ALA A 1 117 ? -19.844 -6.590 22.148 1.00 96.56 117 ALA A O 1
ATOM 921 N N . ILE A 1 118 ? -17.785 -6.413 23.025 1.00 95.62 118 ILE A N 1
ATOM 922 C CA . ILE A 1 118 ? -17.961 -7.463 24.038 1.00 95.62 118 ILE A CA 1
ATOM 923 C C . ILE A 1 118 ? -19.071 -7.069 25.011 1.00 95.62 118 ILE A C 1
ATOM 925 O O . ILE A 1 118 ? -19.926 -7.896 25.308 1.00 95.62 118 ILE A O 1
ATOM 929 N N . ASP A 1 119 ? -19.118 -5.811 25.444 1.00 91.88 119 ASP A N 1
ATOM 930 C CA . ASP A 1 119 ? -20.186 -5.302 26.304 1.00 91.88 119 ASP A CA 1
ATOM 931 C C . ASP A 1 119 ? -21.564 -5.365 25.629 1.00 91.88 119 ASP A C 1
ATOM 933 O O . ASP A 1 119 ? -22.547 -5.798 26.236 1.00 91.88 119 ASP A O 1
ATOM 937 N N . ALA A 1 120 ? -21.649 -4.974 24.355 1.00 92.38 120 ALA A N 1
ATOM 938 C CA . ALA A 1 120 ? -22.880 -5.072 23.574 1.00 92.38 120 ALA A CA 1
ATOM 939 C C . ALA A 1 120 ? -23.330 -6.532 23.392 1.00 92.38 120 ALA A C 1
ATOM 941 O O . ALA A 1 120 ? -24.528 -6.821 23.385 1.00 92.38 120 ALA A O 1
ATOM 942 N N . VAL A 1 121 ? -22.379 -7.461 23.263 1.00 93.19 121 VAL A N 1
ATOM 943 C CA . VAL A 1 121 ? -22.674 -8.892 23.171 1.00 93.19 121 VAL A CA 1
ATOM 944 C C . VAL A 1 121 ? -23.120 -9.449 24.522 1.00 93.19 121 VAL A C 1
ATOM 946 O O . VAL A 1 121 ? -24.126 -10.154 24.583 1.00 93.19 121 VAL A O 1
ATOM 949 N N . ALA A 1 122 ? -22.421 -9.102 25.601 1.00 91.06 122 ALA A N 1
ATOM 950 C CA . ALA A 1 122 ? -22.718 -9.568 26.951 1.00 91.06 122 ALA A CA 1
ATOM 951 C C . ALA A 1 122 ? -24.107 -9.126 27.428 1.00 91.06 122 ALA A C 1
ATOM 953 O O . ALA A 1 122 ? -24.830 -9.917 28.025 1.00 91.06 122 ALA A O 1
ATOM 954 N N . THR A 1 123 ? -24.504 -7.895 27.105 1.00 87.88 123 THR A N 1
ATOM 955 C CA . THR A 1 123 ? -25.816 -7.349 27.486 1.00 87.88 123 THR A CA 1
ATOM 956 C C . THR A 1 123 ? -26.977 -7.918 26.669 1.00 87.88 123 THR A C 1
ATOM 958 O O . THR A 1 123 ? -28.075 -8.039 27.198 1.00 87.88 123 THR A O 1
ATOM 961 N N . ARG A 1 124 ? -26.773 -8.285 25.393 1.00 88.62 124 ARG A N 1
ATOM 962 C CA . ARG A 1 124 ? -27.876 -8.722 24.509 1.00 88.62 124 ARG A CA 1
ATOM 963 C C . ARG A 1 124 ? -27.999 -10.225 24.293 1.00 88.62 124 ARG A C 1
ATOM 965 O O . ARG A 1 124 ? -29.102 -10.688 24.023 1.00 88.62 124 ARG A O 1
ATOM 972 N N . TYR A 1 125 ? -26.896 -10.971 24.328 1.00 89.94 125 TYR A N 1
ATOM 973 C CA . TYR A 1 125 ? -26.887 -12.371 23.886 1.00 89.94 125 TYR A CA 1
ATOM 974 C C . TYR A 1 125 ? -26.652 -13.384 25.006 1.00 89.94 125 TYR A C 1
ATOM 976 O O . TYR A 1 125 ? -26.944 -14.563 24.803 1.00 89.94 125 TYR A O 1
ATOM 984 N N . LEU A 1 126 ? -26.133 -12.980 26.172 1.00 89.75 126 LEU A N 1
ATOM 985 C CA . LEU A 1 126 ? -25.967 -13.922 27.278 1.00 89.75 126 LEU A CA 1
ATOM 986 C C . LEU A 1 126 ? -27.290 -14.108 28.040 1.00 89.75 126 LEU A C 1
ATOM 988 O O . LEU A 1 126 ? -27.921 -13.123 28.408 1.00 89.75 126 LEU A O 1
ATOM 992 N N . PRO A 1 127 ? -27.678 -15.354 28.372 1.00 84.50 127 PRO A N 1
ATOM 993 C CA . PRO A 1 127 ? -28.899 -15.641 29.133 1.00 84.50 127 PRO A CA 1
ATOM 994 C C . PRO A 1 127 ? -28.846 -15.152 30.592 1.00 84.50 127 PRO A C 1
ATOM 996 O O . PRO A 1 127 ? -29.849 -15.201 31.291 1.00 84.50 127 PRO A O 1
ATOM 999 N N . LEU A 1 128 ? -27.678 -14.697 31.061 1.00 84.56 128 LEU A N 1
ATOM 1000 C CA . LEU A 1 128 ? -27.472 -14.062 32.368 1.00 84.56 128 LEU A CA 1
ATOM 1001 C C . LEU A 1 128 ? -27.295 -12.534 32.254 1.00 84.56 128 LEU A C 1
ATOM 1003 O O . LEU A 1 128 ? -26.663 -11.927 33.119 1.00 84.56 128 LEU A O 1
ATOM 1007 N N . SER A 1 129 ? -27.818 -11.914 31.192 1.00 83.56 129 SER A N 1
ATOM 1008 C CA . SER A 1 129 ? -27.682 -10.474 30.939 1.00 83.56 129 SER A CA 1
ATOM 1009 C C . SER A 1 129 ? -28.127 -9.617 32.125 1.00 83.56 129 SER A C 1
ATOM 1011 O O . SER A 1 129 ? -27.404 -8.697 32.484 1.00 83.56 129 SER A O 1
ATOM 1013 N N . GLU A 1 130 ? -29.230 -9.972 32.791 1.00 81.94 130 GLU A N 1
ATOM 1014 C CA . GLU A 1 130 ? -29.783 -9.224 33.935 1.00 81.94 130 GLU A CA 1
ATOM 1015 C C . GLU A 1 130 ? -28.782 -9.108 35.095 1.00 81.94 130 GLU A C 1
ATOM 1017 O O . GLU A 1 130 ? -28.493 -8.015 35.568 1.00 81.94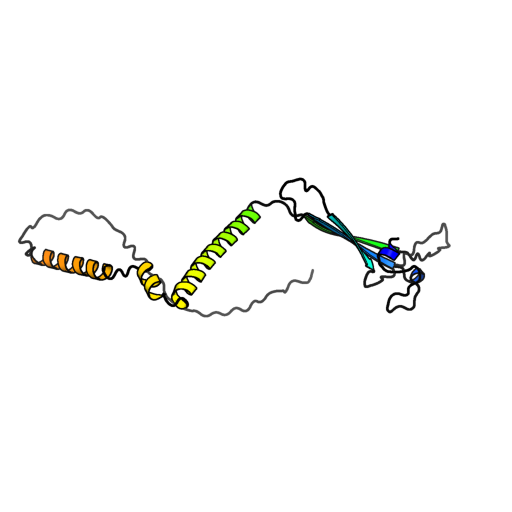 130 GLU A O 1
ATOM 1022 N N . ARG A 1 131 ? -28.133 -10.217 35.485 1.00 85.12 131 ARG A N 1
ATOM 1023 C CA . ARG A 1 131 ? -27.094 -10.190 36.535 1.00 85.12 131 ARG A CA 1
ATOM 1024 C C . ARG A 1 131 ? -25.883 -9.346 36.149 1.00 85.12 131 ARG A C 1
ATOM 1026 O O . ARG A 1 131 ? -25.204 -8.816 37.025 1.00 85.12 131 ARG A O 1
ATOM 1033 N N . TYR A 1 132 ? -25.562 -9.294 34.860 1.00 82.44 132 TYR A N 1
ATOM 1034 C CA . TYR A 1 132 ? -24.444 -8.501 34.362 1.00 82.44 132 TYR A CA 1
ATOM 1035 C C . TYR A 1 132 ? -24.803 -7.012 34.294 1.00 82.44 132 TYR A C 1
ATOM 1037 O O . TYR A 1 132 ? -23.941 -6.167 34.523 1.00 82.44 132 TYR A O 1
ATOM 1045 N N . GLU A 1 133 ? -26.065 -6.697 34.006 1.00 81.06 133 GLU A N 1
ATOM 1046 C CA . GLU A 1 133 ? -26.612 -5.342 33.996 1.00 81.06 133 GLU A CA 1
ATOM 1047 C C . GLU A 1 133 ? -26.638 -4.756 35.412 1.00 81.06 133 GLU A C 1
ATOM 1049 O O . GLU A 1 133 ? -26.070 -3.685 35.620 1.00 81.06 133 GLU A O 1
ATOM 1054 N N . ASP A 1 134 ? -27.139 -5.512 36.393 1.00 84.94 134 ASP A N 1
ATOM 1055 C CA . ASP A 1 134 ? -27.173 -5.107 37.807 1.00 84.94 134 ASP A CA 1
ATOM 1056 C C . ASP A 1 134 ? -25.772 -4.855 38.386 1.00 84.94 134 ASP A C 1
ATOM 1058 O O . ASP A 1 134 ? -25.559 -3.928 39.164 1.00 84.94 134 ASP A O 1
ATOM 1062 N N . ALA A 1 135 ? -24.787 -5.677 38.009 1.00 84.06 135 ALA A N 1
ATOM 1063 C CA . ALA A 1 135 ? -23.411 -5.516 38.477 1.00 84.06 135 ALA A CA 1
ATOM 1064 C C . ALA A 1 135 ? -22.675 -4.348 37.798 1.00 84.06 135 ALA A C 1
ATOM 1066 O O . ALA A 1 135 ? -21.665 -3.871 38.320 1.00 84.06 135 ALA A O 1
ATOM 1067 N N . LYS A 1 136 ? -23.132 -3.921 36.615 1.00 80.69 136 LYS A N 1
ATOM 1068 C CA . LYS A 1 136 ? -22.470 -2.891 35.806 1.00 80.69 136 LYS A CA 1
ATOM 1069 C C . LYS A 1 136 ? -23.091 -1.509 35.983 1.00 80.69 136 LYS A C 1
ATOM 1071 O O . LYS A 1 136 ? -22.359 -0.519 35.964 1.00 80.69 136 LYS A O 1
ATOM 1076 N N . TYR A 1 137 ? -24.410 -1.433 36.116 1.00 83.69 137 TYR A N 1
ATOM 1077 C CA . TYR A 1 137 ? -25.146 -0.185 36.246 1.00 83.69 137 TYR A CA 1
ATOM 1078 C C . TYR A 1 137 ? -25.655 -0.032 37.674 1.00 83.69 137 TYR A C 1
ATOM 1080 O O . TYR A 1 137 ? -26.606 -0.682 38.090 1.00 83.69 137 TYR A O 1
ATOM 1088 N N . GLU A 1 138 ? -25.048 0.882 38.423 1.00 81.25 138 GLU A N 1
ATOM 1089 C CA . GLU A 1 138 ? -25.603 1.303 39.703 1.00 81.25 138 GLU A CA 1
ATOM 1090 C C . GLU A 1 138 ? -26.664 2.381 39.443 1.00 81.25 138 GLU A C 1
ATOM 1092 O O . GLU A 1 138 ? -26.351 3.535 39.126 1.00 81.25 138 GLU A O 1
ATOM 1097 N N . PHE A 1 139 ? -27.940 1.992 39.522 1.00 69.56 139 PHE A N 1
ATOM 1098 C CA . PHE A 1 139 ? -29.066 2.910 39.364 1.00 69.56 139 PHE A CA 1
ATOM 1099 C C . PHE A 1 139 ? -29.062 3.947 40.493 1.00 69.56 139 PHE A C 1
ATOM 1101 O O . PHE A 1 139 ? -29.518 3.709 41.609 1.00 69.56 139 PHE A O 1
ATOM 1108 N N . THR A 1 140 ? -28.545 5.137 40.200 1.00 69.69 140 THR A N 1
ATOM 1109 C CA . THR A 1 140 ? -28.548 6.272 41.125 1.00 69.69 140 THR A CA 1
ATOM 1110 C C . THR A 1 140 ? -29.855 7.052 40.978 1.00 69.69 140 THR A C 1
ATOM 1112 O O . THR A 1 140 ? -29.900 8.130 40.389 1.00 69.69 140 THR A O 1
ATOM 1115 N N . GLU A 1 141 ? -30.942 6.541 41.563 1.00 63.88 141 GLU A N 1
ATOM 1116 C CA . GLU A 1 141 ? -32.202 7.303 41.700 1.00 63.88 141 GLU A CA 1
ATOM 1117 C C . GLU A 1 141 ? -32.055 8.534 42.626 1.00 63.88 141 GLU A C 1
ATOM 1119 O O . GLU A 1 141 ? -32.889 9.439 42.643 1.00 6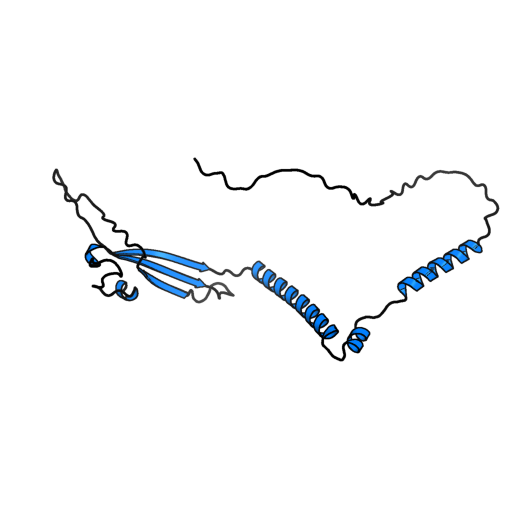3.88 141 GLU A O 1
ATOM 1124 N N . ASN A 1 142 ? -30.949 8.632 43.369 1.00 56.62 142 ASN A N 1
ATOM 1125 C CA . ASN A 1 142 ? -30.797 9.598 44.457 1.00 56.62 142 ASN A CA 1
ATOM 1126 C C . ASN A 1 142 ? -30.378 11.019 44.046 1.00 56.62 142 ASN A C 1
ATOM 1128 O O . ASN A 1 142 ? -30.471 11.924 44.871 1.00 56.62 142 ASN A O 1
ATOM 1132 N N . LEU A 1 143 ? -29.971 11.282 42.800 1.00 60.31 143 LEU A N 1
ATOM 1133 C CA . LEU A 1 143 ? -29.544 12.638 42.408 1.00 60.31 143 LEU A CA 1
ATOM 1134 C C . LEU A 1 143 ? -30.716 13.608 42.191 1.00 60.31 143 LEU A C 1
ATOM 1136 O O . LEU A 1 143 ? -30.565 14.806 42.434 1.00 60.31 143 LEU A O 1
ATOM 1140 N N . PHE A 1 144 ? -31.882 13.113 41.766 1.00 57.97 144 PHE A N 1
ATOM 1141 C CA . PHE A 1 144 ? -33.089 13.940 41.656 1.00 57.97 144 PHE A CA 1
ATOM 1142 C C . PHE A 1 144 ? -33.711 14.203 43.033 1.00 57.97 144 PHE A C 1
ATOM 1144 O O . PHE A 1 144 ? -34.050 15.347 43.335 1.00 57.97 144 PHE A O 1
ATOM 1151 N N . ASN A 1 145 ? -33.760 13.183 43.895 1.00 62.75 145 ASN A N 1
ATOM 1152 C CA . ASN A 1 145 ? -34.322 13.301 45.242 1.00 62.75 145 ASN A CA 1
ATOM 1153 C C . ASN A 1 145 ? -33.445 14.146 46.179 1.00 62.75 145 ASN A C 1
ATOM 1155 O O . ASN A 1 145 ? -33.987 14.952 46.928 1.00 62.75 145 ASN A O 1
ATOM 1159 N N . MET A 1 146 ? -32.109 14.054 46.100 1.00 60.47 146 MET A N 1
ATOM 1160 C CA . MET A 1 146 ? -31.220 14.932 46.883 1.00 60.47 146 MET A CA 1
ATOM 1161 C C . MET A 1 146 ? -31.352 16.395 46.462 1.00 60.47 146 MET A C 1
ATOM 1163 O O . MET A 1 146 ? -31.437 17.278 47.308 1.00 60.47 146 MET A O 1
ATOM 1167 N N . ARG A 1 147 ? -31.452 16.665 45.154 1.00 62.09 147 ARG A N 1
ATOM 1168 C CA . ARG A 1 147 ? -31.626 18.039 44.673 1.00 62.09 147 ARG A CA 1
ATOM 1169 C C . ARG A 1 147 ? -32.987 18.608 45.091 1.00 62.09 147 ARG A C 1
ATOM 1171 O O . ARG A 1 147 ? -33.071 19.788 45.398 1.00 62.09 147 ARG A O 1
ATOM 1178 N N . GLN A 1 148 ? -34.038 17.786 45.125 1.00 63.97 148 GLN A N 1
ATOM 1179 C CA . GLN A 1 148 ? -35.375 18.200 45.562 1.00 63.97 148 GLN A CA 1
ATOM 1180 C C . GLN A 1 148 ? -35.473 18.379 47.088 1.00 63.97 148 GLN A C 1
ATOM 1182 O O . GLN A 1 148 ? -36.149 19.301 47.541 1.00 63.97 148 GLN A O 1
ATOM 1187 N N . ALA A 1 149 ? -34.753 17.567 47.869 1.00 62.47 149 ALA A N 1
ATOM 1188 C CA . ALA A 1 149 ? -34.629 17.732 49.318 1.00 62.47 149 ALA A CA 1
ATOM 1189 C C . ALA A 1 149 ? -33.919 19.047 49.689 1.00 62.47 149 ALA A C 1
ATOM 1191 O O . ALA A 1 149 ? -34.436 19.794 50.517 1.00 62.47 149 ALA A O 1
ATOM 1192 N N . ASP A 1 150 ? -32.827 19.397 48.997 1.00 71.62 150 ASP A N 1
ATOM 1193 C CA . ASP A 1 150 ? -32.111 20.669 49.202 1.00 71.62 150 ASP A CA 1
ATOM 1194 C C . ASP A 1 150 ? -32.989 21.908 48.926 1.00 71.62 150 ASP A C 1
ATOM 1196 O O . ASP A 1 150 ? -32.806 22.961 49.544 1.00 71.62 150 ASP A O 1
ATOM 1200 N N . PHE A 1 151 ? -33.937 21.817 47.983 1.00 66.25 151 PHE A N 1
ATOM 1201 C CA . PHE A 1 151 ? -34.884 22.904 47.705 1.00 66.25 151 PHE A CA 1
ATOM 1202 C C . PHE A 1 151 ? -35.939 23.048 48.809 1.00 66.25 151 PHE A C 1
ATOM 1204 O O . PHE A 1 151 ? -36.216 24.166 49.236 1.00 66.25 151 PHE A O 1
ATOM 1211 N N . LEU A 1 152 ? -36.482 21.935 49.309 1.00 67.00 152 LEU A N 1
ATOM 1212 C CA . LEU A 1 152 ? -37.482 21.947 50.383 1.00 67.00 152 LEU A CA 1
ATOM 1213 C C . LEU A 1 152 ? -36.898 22.431 51.717 1.00 67.00 152 LEU A C 1
ATOM 1215 O O . LEU A 1 152 ? -37.567 23.153 52.456 1.00 67.00 152 LEU A O 1
ATOM 1219 N N . GLU A 1 153 ? -35.644 22.082 52.007 1.00 68.31 153 GLU A N 1
ATOM 1220 C CA . GLU A 1 153 ? -34.942 22.549 53.206 1.00 68.31 153 GLU A CA 1
ATOM 1221 C C . GLU A 1 153 ? -34.691 24.067 53.162 1.00 68.31 153 GLU A C 1
ATOM 1223 O O . GLU A 1 153 ? -34.926 24.771 54.146 1.00 68.31 153 GLU A O 1
ATOM 1228 N N . LYS A 1 154 ? -34.299 24.612 52.001 1.00 67.12 154 LYS A N 1
ATOM 1229 C CA . LYS A 1 154 ? -34.112 26.064 51.828 1.00 67.12 154 LYS A CA 1
ATOM 1230 C C . LYS A 1 154 ? -35.405 26.865 51.959 1.00 67.12 154 LYS A C 1
ATOM 1232 O O . LYS A 1 154 ? -35.367 27.952 52.538 1.00 67.12 154 LYS A O 1
ATOM 1237 N N . ASP A 1 155 ? -36.524 26.347 51.462 1.00 64.25 155 ASP A N 1
ATOM 1238 C CA . ASP A 1 155 ? -37.818 27.029 51.569 1.00 64.25 155 ASP A CA 1
ATOM 1239 C C . ASP A 1 155 ? -38.321 27.086 53.022 1.00 64.25 155 ASP A C 1
ATOM 1241 O O . ASP A 1 155 ? -38.883 28.101 53.435 1.00 64.25 155 ASP A O 1
ATOM 1245 N N . GLN A 1 156 ? -38.051 26.059 53.839 1.00 61.19 156 GLN A N 1
ATOM 1246 C CA . GLN A 1 156 ? -38.389 26.079 55.269 1.00 61.19 156 GLN A CA 1
ATOM 1247 C C . GLN A 1 156 ? -37.538 27.077 56.064 1.00 61.19 156 GLN A C 1
ATOM 1249 O O . GLN A 1 156 ? -38.069 27.806 56.902 1.00 61.19 156 GLN A O 1
ATOM 1254 N N . VAL A 1 157 ? -36.240 27.189 55.763 1.00 60.22 157 VAL A N 1
ATOM 1255 C CA . VAL A 1 157 ? -35.365 28.187 56.406 1.00 60.22 157 VAL A CA 1
ATOM 1256 C C . VAL A 1 157 ? -35.782 29.620 56.044 1.00 60.22 157 VAL A C 1
ATOM 1258 O O . VAL A 1 157 ? -35.675 30.516 56.879 1.00 60.22 157 VAL A O 1
ATOM 1261 N N . MET A 1 158 ? -36.314 29.861 54.839 1.00 58.84 158 MET A N 1
ATOM 1262 C CA . MET A 1 158 ? -36.840 31.185 54.470 1.00 58.84 158 MET A CA 1
ATOM 1263 C C . MET A 1 158 ? -38.158 31.546 55.166 1.00 58.84 158 MET A C 1
ATOM 1265 O O . MET A 1 158 ? -38.498 32.727 55.225 1.00 58.84 158 MET A O 1
ATOM 1269 N N . GLN A 1 159 ? -38.895 30.571 55.700 1.00 59.12 159 GLN A N 1
ATOM 1270 C CA . GLN A 1 159 ? -40.188 30.809 56.341 1.00 59.12 159 GLN A CA 1
ATOM 1271 C C . GLN A 1 159 ? -40.072 31.127 57.843 1.00 59.12 159 GLN A C 1
ATOM 1273 O O . GLN A 1 159 ? -40.954 31.792 58.384 1.00 59.12 159 GLN A O 1
ATOM 1278 N N . ASP A 1 160 ? -38.976 30.715 58.491 1.00 58.38 160 ASP A N 1
ATOM 1279 C CA . ASP A 1 160 ? -38.707 30.961 59.921 1.00 58.38 160 ASP A CA 1
ATOM 1280 C C . ASP A 1 160 ? -37.914 32.264 60.174 1.00 58.38 160 ASP A C 1
ATOM 1282 O O . ASP A 1 160 ? -37.867 32.803 61.281 1.00 58.38 160 ASP A O 1
ATOM 1286 N N . VAL A 1 161 ? -37.339 32.851 59.119 1.00 60.19 161 VAL A N 1
ATOM 1287 C CA . VAL A 1 161 ? -36.807 34.217 59.159 1.00 60.19 161 VAL A CA 1
ATOM 1288 C C . VAL A 1 161 ? -37.962 35.181 58.898 1.00 60.19 161 VAL A C 1
ATOM 1290 O O . VAL A 1 161 ? -38.200 35.622 57.773 1.00 60.19 161 VAL A O 1
ATOM 1293 N N . GLY A 1 162 ? -38.709 35.496 59.959 1.00 55.81 162 GLY A N 1
ATOM 1294 C CA . GLY A 1 162 ? -39.723 36.551 59.940 1.00 55.81 162 GLY A CA 1
ATOM 1295 C C . GLY A 1 162 ? -39.177 37.851 59.322 1.00 55.81 162 GLY A C 1
ATOM 1296 O O . GLY A 1 162 ? -37.975 38.123 59.415 1.00 55.81 162 GLY A O 1
ATOM 1297 N N . PRO A 1 163 ? -40.030 38.663 58.666 1.00 62.09 163 PRO A N 1
ATOM 1298 C CA . PRO A 1 163 ? -39.579 39.836 57.929 1.00 62.09 163 PRO A CA 1
ATOM 1299 C C . PRO A 1 163 ? -38.745 40.738 58.849 1.00 62.09 163 PRO A C 1
ATOM 1301 O O . PRO A 1 163 ? -39.210 41.066 59.944 1.00 62.09 163 PRO A O 1
ATOM 1304 N N . PRO A 1 164 ? -37.527 41.144 58.443 1.00 56.56 164 PRO A N 1
ATOM 1305 C CA . PRO A 1 164 ? -36.663 41.943 59.294 1.00 56.56 164 PRO A CA 1
ATOM 1306 C C . PRO A 1 164 ? -37.331 43.292 59.564 1.00 56.56 164 PRO A C 1
ATOM 1308 O O . PRO A 1 164 ? -37.387 44.182 58.712 1.00 56.56 164 PRO A O 1
ATOM 1311 N N . SER A 1 165 ? -37.855 43.442 60.775 1.00 59.25 165 SER A N 1
ATOM 1312 C CA . SER A 1 165 ? -38.348 44.707 61.287 1.00 59.25 165 SER A CA 1
ATOM 1313 C C . SER A 1 165 ? -37.158 45.632 61.538 1.00 59.25 165 SER A C 1
ATOM 1315 O O . SER A 1 165 ? -36.481 45.525 62.555 1.00 59.25 165 SER A O 1
ATOM 1317 N N . GLY A 1 166 ? -36.933 46.549 60.600 1.00 57.75 166 GLY A N 1
ATOM 1318 C CA . GLY A 1 166 ? -36.278 47.830 60.844 1.00 57.75 166 GLY A CA 1
ATOM 1319 C C . GLY A 1 166 ? -34.765 47.803 61.054 1.00 57.75 166 GLY A C 1
ATOM 1320 O O . GLY A 1 166 ? -34.285 47.679 62.172 1.00 57.75 166 GLY A O 1
ATOM 1321 N N . GLN A 1 167 ? -34.024 48.148 60.002 1.00 49.03 167 GLN A N 1
ATOM 1322 C CA . GLN A 1 167 ? -32.888 49.060 60.140 1.00 49.03 167 GLN A CA 1
ATOM 1323 C C . GLN A 1 167 ? -32.726 49.881 58.855 1.00 49.03 167 GLN A C 1
ATOM 1325 O O . GLN A 1 167 ? -32.239 49.413 57.829 1.00 49.03 167 GLN A O 1
ATOM 1330 N N . GLN A 1 168 ? -33.178 51.136 58.921 1.00 53.28 168 GLN A N 1
ATOM 1331 C CA . GLN A 1 168 ? -32.705 52.195 58.036 1.00 53.28 168 GLN A CA 1
ATOM 1332 C C . GLN A 1 168 ? -31.220 52.417 58.340 1.00 53.28 168 GLN A C 1
ATOM 1334 O O . GLN A 1 168 ? -30.865 52.766 59.462 1.00 53.28 168 GLN A O 1
ATOM 1339 N N . GLY A 1 169 ? -30.358 52.208 57.348 1.00 49.50 169 GLY A N 1
ATOM 1340 C CA . GLY A 1 169 ? -28.915 52.328 57.522 1.00 49.50 169 GLY A CA 1
ATOM 1341 C C . GLY A 1 169 ? -28.191 52.508 56.196 1.00 49.50 169 GLY A C 1
ATOM 1342 O O . GLY A 1 169 ? -27.674 51.560 55.627 1.00 49.50 169 GLY A O 1
ATOM 1343 N N . THR A 1 170 ? -28.178 53.755 55.732 1.00 51.94 170 THR A N 1
ATOM 1344 C CA . THR A 1 170 ? -27.085 54.400 54.989 1.00 51.94 170 THR A CA 1
ATOM 1345 C C . THR A 1 170 ? -26.546 53.705 53.732 1.00 51.94 170 THR A C 1
ATOM 1347 O O . THR A 1 170 ? -25.658 52.859 53.753 1.00 51.94 170 THR A O 1
ATOM 1350 N N . ARG A 1 171 ? -26.988 54.247 52.592 1.00 53.50 171 ARG A N 1
ATOM 1351 C CA . ARG A 1 171 ? -26.303 54.189 51.297 1.00 53.50 171 ARG A CA 1
ATOM 1352 C C . ARG A 1 171 ? -24.811 54.526 51.441 1.00 53.50 171 ARG A C 1
ATOM 1354 O O . ARG A 1 171 ? -24.469 55.662 51.767 1.00 53.50 171 ARG A O 1
ATOM 1361 N N . ARG A 1 172 ? -23.929 53.611 51.041 1.00 44.91 172 ARG A N 1
ATOM 1362 C CA . ARG A 1 172 ? -22.630 53.975 50.460 1.00 44.91 172 ARG A CA 1
ATOM 1363 C C . ARG A 1 172 ? -22.245 52.960 49.396 1.00 44.91 172 ARG A C 1
ATOM 1365 O O . ARG A 1 172 ? -22.235 51.761 49.637 1.00 44.91 172 ARG A O 1
ATOM 1372 N N . GLY A 1 173 ? -22.026 53.482 48.195 1.00 53.41 173 GLY A N 1
ATOM 1373 C CA . GLY A 1 173 ? -21.772 52.705 46.999 1.00 53.41 173 GLY A CA 1
ATOM 1374 C C . GLY A 1 173 ? -20.502 51.870 47.085 1.00 53.41 173 GLY A C 1
ATOM 1375 O O . GLY A 1 173 ? -19.472 52.310 47.587 1.00 53.41 173 GLY A O 1
ATOM 1376 N N . SER A 1 174 ? -20.596 50.689 46.499 1.00 49.19 174 SER A N 1
ATOM 1377 C CA . SER A 1 174 ? -19.485 49.983 45.888 1.00 49.19 174 SER A CA 1
ATOM 1378 C C . SER A 1 174 ? -20.086 49.264 44.690 1.00 49.19 174 SER A C 1
ATOM 1380 O O . SER A 1 174 ? -20.852 48.314 44.840 1.00 49.19 174 SER A O 1
ATOM 1382 N N . GLN A 1 175 ? -19.847 49.809 43.498 1.00 51.75 175 GLN A N 1
ATOM 1383 C CA . GLN A 1 175 ? -20.111 49.085 42.266 1.00 51.75 175 GLN A CA 1
ATOM 1384 C C . GLN A 1 175 ? -19.124 47.923 42.213 1.00 51.75 175 GLN A C 1
ATOM 1386 O O . GLN A 1 175 ? -17.926 48.141 42.058 1.00 51.75 175 GLN A O 1
ATOM 1391 N N . ILE A 1 176 ? -19.628 46.698 42.314 1.00 53.12 176 ILE A N 1
ATOM 1392 C CA . ILE A 1 176 ? -18.919 45.539 41.786 1.00 53.12 176 ILE A CA 1
ATOM 1393 C C . ILE A 1 176 ? -19.784 44.983 40.666 1.00 53.12 176 ILE A C 1
ATOM 1395 O O . ILE A 1 176 ? -20.773 44.284 40.873 1.00 53.12 176 ILE A O 1
ATOM 1399 N N . THR A 1 177 ? -19.407 45.394 39.464 1.00 54.34 177 THR A N 1
ATOM 1400 C CA . THR A 1 177 ? -19.857 44.865 38.187 1.00 54.34 177 THR A CA 1
ATOM 1401 C C . THR A 1 177 ? -19.474 43.389 38.108 1.00 54.34 177 THR A C 1
ATOM 1403 O O . THR A 1 177 ? -18.303 43.071 37.922 1.00 54.34 177 THR A O 1
ATOM 1406 N N . PHE A 1 178 ? -20.446 42.484 38.218 1.00 45.78 178 PHE A N 1
ATOM 1407 C CA . PHE A 1 178 ? -20.285 41.114 37.738 1.00 45.78 178 PHE A CA 1
ATOM 1408 C C . PHE A 1 178 ? -20.979 40.988 36.389 1.00 45.78 178 PHE A C 1
ATOM 1410 O O . PHE A 1 178 ? -22.192 41.146 36.257 1.00 45.78 178 PHE A O 1
ATOM 1417 N N . ALA A 1 179 ? -20.148 40.768 35.375 1.00 49.03 179 ALA A N 1
ATOM 1418 C CA . ALA A 1 179 ? -20.546 40.549 34.005 1.00 49.03 179 ALA A CA 1
ATOM 1419 C C . ALA A 1 179 ? -21.509 39.357 33.915 1.00 49.03 179 ALA A C 1
ATOM 1421 O O . ALA A 1 179 ? -21.175 38.227 34.267 1.00 49.03 179 ALA A O 1
ATOM 1422 N N . SER A 1 180 ? -22.702 39.632 33.397 1.00 52.47 180 SER A N 1
ATOM 1423 C CA . SER A 1 180 ? -23.610 38.640 32.838 1.00 52.47 180 SER A CA 1
ATOM 1424 C C . SER A 1 180 ? -22.903 37.929 31.681 1.00 52.47 180 SER A C 1
ATOM 1426 O O . SER A 1 180 ? -22.868 38.438 30.562 1.00 52.47 180 SER A O 1
ATOM 1428 N N . MET A 1 181 ? -22.351 36.747 31.945 1.00 47.69 181 MET A N 1
ATOM 1429 C CA . MET A 1 181 ? -21.892 35.815 30.916 1.00 47.69 181 MET A CA 1
ATOM 1430 C C . MET A 1 181 ? -22.983 34.767 30.666 1.00 47.69 181 MET A C 1
ATOM 1432 O O . MET A 1 181 ? -22.782 33.570 30.834 1.00 47.69 181 MET A O 1
ATOM 1436 N N . TYR A 1 182 ? -24.174 35.230 30.274 1.00 46.44 182 TYR A N 1
ATOM 1437 C CA . TYR A 1 182 ? -25.097 34.387 29.524 1.00 46.44 182 TYR A CA 1
ATOM 1438 C C . TYR A 1 182 ? -24.552 34.285 28.101 1.00 46.44 182 TYR A C 1
ATOM 1440 O O . TYR A 1 182 ? -24.682 35.210 27.297 1.00 46.44 182 TYR A O 1
ATOM 1448 N N . GLY A 1 183 ? -23.902 33.157 27.813 1.00 46.25 183 GLY A N 1
ATOM 1449 C CA . GLY A 1 183 ? -23.643 32.712 26.452 1.00 46.25 183 GLY A CA 1
ATOM 1450 C C . GLY A 1 183 ? -24.978 32.519 25.745 1.00 46.25 183 GLY A C 1
ATOM 1451 O O . GLY A 1 183 ? -25.645 31.501 25.911 1.00 46.25 183 GLY A O 1
ATOM 1452 N N . SER A 1 184 ? -25.384 33.539 25.000 1.00 50.34 184 SER A N 1
ATOM 1453 C CA . SER A 1 184 ? -26.468 33.462 24.037 1.00 50.34 184 SER A CA 1
ATOM 1454 C C . SER A 1 184 ? -26.050 32.507 22.923 1.00 50.34 184 SER A C 1
ATOM 1456 O O . SER A 1 184 ? -25.012 32.669 22.289 1.00 50.34 184 SER A O 1
ATOM 1458 N N . ILE A 1 185 ? -26.862 31.476 22.717 1.00 56.09 185 ILE A N 1
ATOM 1459 C CA . ILE A 1 185 ? -26.806 30.594 21.556 1.00 56.09 185 ILE A CA 1
ATOM 1460 C C . ILE A 1 185 ? -27.396 31.385 20.379 1.00 56.09 185 ILE A C 1
ATOM 1462 O O . ILE A 1 185 ? -28.586 31.709 20.433 1.00 56.09 185 ILE A O 1
ATOM 1466 N N . PRO A 1 186 ? -26.648 31.690 19.305 1.00 51.03 186 PRO A N 1
ATOM 1467 C CA . PRO A 1 186 ? -27.266 32.175 18.086 1.00 51.03 186 PRO A CA 1
ATOM 1468 C C . PRO A 1 186 ? -27.802 30.975 17.305 1.00 51.03 186 PRO A C 1
ATOM 1470 O O . PRO A 1 186 ? -27.068 30.246 16.641 1.00 51.03 186 PRO A O 1
ATOM 1473 N N . ASN A 1 187 ? -29.113 30.778 17.393 1.00 51.22 187 ASN A N 1
ATOM 1474 C CA . ASN A 1 187 ? -29.871 30.056 16.386 1.00 51.22 187 ASN A CA 1
ATOM 1475 C C . ASN A 1 187 ? -30.525 31.099 15.478 1.00 51.22 187 ASN A C 1
ATOM 1477 O O . ASN A 1 187 ? -31.347 31.877 15.955 1.00 51.22 187 ASN A O 1
ATOM 1481 N N . THR A 1 188 ? -30.156 31.147 14.199 1.00 50.28 188 THR A N 1
ATOM 1482 C CA . THR A 1 188 ? -31.069 31.541 13.114 1.00 50.28 188 THR A CA 1
ATOM 1483 C C . THR A 1 188 ? -30.462 31.260 11.738 1.00 50.28 188 THR A C 1
ATOM 1485 O O . THR A 1 188 ? -29.349 31.672 11.440 1.00 50.28 188 THR A O 1
ATOM 1488 N N . ALA A 1 189 ? -31.284 30.584 10.927 1.00 49.84 189 ALA A N 1
ATOM 1489 C CA . ALA A 1 189 ? -31.463 30.695 9.475 1.00 49.84 189 ALA A CA 1
ATOM 1490 C C . ALA A 1 189 ? -30.222 30.520 8.573 1.00 49.84 189 ALA A C 1
ATOM 1492 O O . ALA A 1 189 ? -29.311 31.332 8.548 1.00 49.84 189 ALA A O 1
ATOM 1493 N N . ARG A 1 190 ? -30.123 29.463 7.756 1.00 52.69 190 ARG A N 1
ATOM 1494 C CA . ARG A 1 190 ? -30.980 29.150 6.588 1.00 52.69 190 ARG A CA 1
ATOM 1495 C C . ARG A 1 190 ? -31.208 30.360 5.667 1.00 52.69 190 ARG A C 1
ATOM 1497 O O . ARG A 1 190 ? -32.274 30.958 5.668 1.00 52.69 190 ARG A O 1
ATOM 1504 N N . SER A 1 191 ? -30.213 30.625 4.828 1.00 53.38 191 SER A N 1
ATOM 1505 C CA . SER A 1 191 ? -30.311 31.255 3.503 1.00 53.38 191 SER A CA 1
ATOM 1506 C C . SER A 1 191 ? -29.194 30.590 2.681 1.00 53.38 191 SER A C 1
ATOM 1508 O O . SER A 1 191 ? -28.072 30.520 3.158 1.00 53.38 191 SER A O 1
ATOM 1510 N N . GLY A 1 192 ? -29.403 29.904 1.561 1.00 53.72 192 GLY A N 1
ATOM 1511 C CA . GLY A 1 192 ? -30.258 30.289 0.450 1.00 53.72 192 GLY A CA 1
ATOM 1512 C C . GLY A 1 192 ? -29.441 31.043 -0.603 1.00 53.72 192 GLY A C 1
ATOM 1513 O O . GLY A 1 192 ? -29.796 32.169 -0.900 1.00 53.72 192 GLY A O 1
ATOM 1514 N N . ASP A 1 193 ? -28.344 30.462 -1.106 1.00 51.91 193 ASP A N 1
ATOM 1515 C CA . ASP A 1 193 ? -27.624 30.900 -2.319 1.00 51.91 193 ASP A CA 1
ATOM 1516 C C . ASP A 1 193 ? -26.660 29.752 -2.709 1.00 51.91 193 ASP A C 1
ATOM 1518 O O . ASP A 1 193 ? -25.979 29.209 -1.846 1.00 51.91 193 ASP A O 1
ATOM 1522 N N . GLY A 1 194 ? -26.598 29.181 -3.911 1.00 52.53 194 GLY A N 1
ATOM 1523 C CA . GLY A 1 194 ? -26.776 29.790 -5.222 1.00 52.53 194 GLY A CA 1
ATOM 1524 C C . GLY A 1 194 ? -25.408 29.989 -5.883 1.00 52.53 194 GLY A C 1
ATOM 1525 O O . GLY A 1 194 ? -24.995 31.110 -6.122 1.00 52.53 194 GLY A O 1
ATOM 1526 N N . GLY A 1 195 ? -24.657 28.915 -6.163 1.00 48.03 195 GLY A N 1
ATOM 1527 C CA . GLY A 1 195 ? -23.320 29.072 -6.750 1.00 48.03 195 GLY A CA 1
ATOM 1528 C C . GLY A 1 195 ? -22.717 27.784 -7.287 1.00 48.03 195 GLY A C 1
ATOM 1529 O O . GLY A 1 195 ? -22.039 27.050 -6.577 1.00 48.03 195 GLY A O 1
ATOM 1530 N N . ARG A 1 196 ? -22.983 27.510 -8.564 1.00 52.97 196 ARG A N 1
ATOM 1531 C CA . ARG A 1 196 ? -22.328 26.472 -9.366 1.00 52.97 196 ARG A CA 1
ATOM 1532 C C . ARG A 1 196 ? -20.839 26.799 -9.516 1.00 52.97 196 ARG A C 1
ATOM 1534 O O . ARG A 1 196 ? -20.496 27.921 -9.862 1.00 52.97 196 ARG A O 1
ATOM 1541 N N . GLY A 1 197 ? -19.984 25.793 -9.366 1.00 46.12 197 GLY A N 1
ATOM 1542 C CA . GLY A 1 197 ? -18.571 25.879 -9.730 1.00 46.12 197 GLY A CA 1
ATOM 1543 C C . GLY A 1 197 ? -17.888 24.533 -9.544 1.00 46.12 197 GLY A C 1
ATOM 1544 O O . GLY A 1 197 ? -17.335 24.258 -8.484 1.00 46.12 197 GLY A O 1
ATOM 1545 N N . ARG A 1 198 ? -17.999 23.660 -10.550 1.00 57.19 198 ARG A N 1
ATOM 1546 C CA . ARG A 1 198 ? -17.214 22.425 -10.647 1.00 57.19 198 ARG A CA 1
ATOM 1547 C C . ARG A 1 198 ? -15.927 22.673 -11.453 1.00 57.19 198 ARG A C 1
ATOM 1549 O O . ARG A 1 198 ? -15.846 23.674 -12.156 1.00 57.19 198 ARG A O 1
ATOM 1556 N N . PRO A 1 199 ? -14.933 21.788 -11.283 1.00 53.84 199 PRO A N 1
ATOM 1557 C CA . PRO A 1 199 ? -13.515 22.028 -11.521 1.00 53.84 199 PRO A CA 1
ATOM 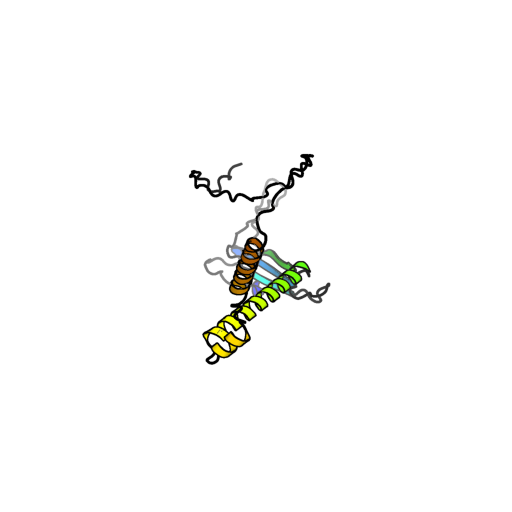1558 C C . PRO A 1 199 ? -13.079 21.584 -12.930 1.00 53.84 199 PRO A C 1
ATOM 1560 O O . PRO A 1 199 ? -13.831 20.866 -13.583 1.00 53.84 199 PRO A O 1
ATOM 1563 N N . TRP A 1 200 ? -11.836 21.918 -13.316 1.00 61.78 200 TRP A N 1
ATOM 1564 C CA . TRP A 1 200 ? -11.067 21.366 -14.459 1.00 61.78 200 TRP A CA 1
ATOM 1565 C C . TRP A 1 200 ? -11.037 22.114 -15.804 1.00 61.78 200 TRP A C 1
ATOM 1567 O O . TRP A 1 200 ? -10.872 21.466 -16.831 1.00 61.78 200 TRP A O 1
ATOM 1577 N N . ASP A 1 201 ? -11.018 23.448 -15.813 1.00 53.09 201 ASP A N 1
ATOM 1578 C CA . ASP A 1 201 ? -10.609 24.206 -17.007 1.00 53.09 201 ASP A CA 1
ATOM 1579 C C . ASP A 1 201 ? -9.258 24.893 -16.767 1.00 53.09 201 ASP A C 1
ATOM 158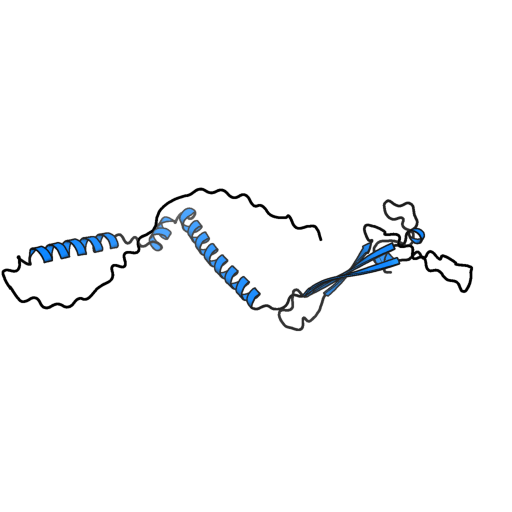1 O O . ASP A 1 201 ? -9.193 26.035 -16.317 1.00 53.09 201 ASP A O 1
ATOM 1585 N N . ASN A 1 202 ? -8.159 24.175 -17.020 1.00 56.53 202 ASN A N 1
ATOM 1586 C CA . ASN A 1 202 ? -6.888 24.809 -17.385 1.00 56.53 202 ASN A CA 1
ATOM 1587 C C . ASN A 1 202 ? -5.983 23.818 -18.140 1.00 56.53 202 ASN A C 1
ATOM 1589 O O . ASN A 1 202 ? -5.044 23.240 -17.595 1.00 56.53 202 ASN A O 1
ATOM 1593 N N . PHE A 1 203 ? -6.308 23.612 -19.416 1.00 54.38 203 PHE A N 1
ATOM 1594 C CA . PHE A 1 203 ? -5.383 23.151 -20.449 1.00 54.38 203 PHE A CA 1
ATOM 1595 C C . PHE A 1 203 ? -5.305 24.257 -21.508 1.00 54.38 203 PHE A C 1
ATOM 1597 O O . PHE A 1 203 ? -6.332 24.608 -22.085 1.00 54.38 203 PHE A O 1
ATOM 1604 N N . GLY A 1 204 ? -4.106 24.780 -21.781 1.00 53.88 204 GLY A N 1
ATOM 1605 C CA . GLY A 1 204 ? -3.848 25.645 -22.938 1.00 53.88 204 GLY A CA 1
ATOM 1606 C C . GLY A 1 204 ? -2.842 26.762 -22.672 1.00 53.88 204 GLY A C 1
ATOM 1607 O O . GLY A 1 204 ? -3.221 27.829 -22.198 1.00 53.88 204 GLY A O 1
ATOM 1608 N N . GLY A 1 205 ? -1.579 26.510 -23.019 1.00 52.44 205 GLY A N 1
ATOM 1609 C CA . GLY A 1 205 ? -0.458 27.451 -22.994 1.00 52.44 205 GLY A CA 1
ATOM 1610 C C . GLY A 1 205 ? 0.848 26.722 -23.242 1.00 52.44 205 GLY A C 1
ATOM 1611 O O . GLY A 1 205 ? 1.348 26.126 -22.267 1.00 52.44 205 GLY A O 1
#

Radius of gyration: 42.78 Å; chains: 1; bounding box: 73×73×114 Å

pLDDT: mean 70.0, std 15.09, range [44.91, 98.31]

Organism: NCBI:txid464990

Secondary structure (DSSP, 8-state):
-HHHHTT--TTPPPTT--S-HHHH-EEEEEEEEEEE---SSSSPS-PEEEEEEEE-SS-----EEEEE-SSSPPEEEEE--EEEEEEEEEEEPPP-HHHHHHHHHHHHHHHHHHHHHHHHHHHHH-TTHHHHHHHH----THHHHHHHHHHHHHHHHHHHS--------------------------------------------

Foldseek 3Di:
DQCVLQVDDQFDDPVPDPDHCQPLAWEKEWEWEWEDPDPPDPPRPDIDTDIHIHTPPDRDRDFDFDQDDDDPDTDTDTDGYYHYHYDYYYDDDDDDPVVVVVVVVVVVVVVVVVVVVVLVCLCPPDPCNVVVCCVPDDPCPPPVVVVVVVVVVVVVVVVVPPDDPDDDDDDDDDDDDDDDPPPDDDDDDDDDDDDDDDDDPDDDD